Protein AF-A0A2V8Q7M3-F1 (afdb_monomer_lite)

Sequence (245 aa):
DMVSKQKSEKKVVFVSHKIEDAPFAAAIKSWLEDNLNDRFDFIDVFVSSHKDSVQLGDNWFDKLRESLKNAKICLCLVSPHSIESRWLYFESGAAFFRTGTGKKGDECPVVPICFGGVQIKDLKPPLDLSQAIELPGEEAESNLLNMVVKRTELKPVKTPEPLKLPEFRYLSTPDWQFSVESLAVYEQGFNGKEIYVISADLGLDILNGPMAPPVKSNLEKGIKYKYIVPQKNELNSIIESIRNA

Structure (mmCIF, N/CA/C/O backbone):
data_AF-A0A2V8Q7M3-F1
#
_entry.id   AF-A0A2V8Q7M3-F1
#
loop_
_atom_site.group_PDB
_atom_site.id
_atom_site.type_symbol
_atom_site.label_atom_id
_atom_site.label_alt_id
_atom_site.label_comp_id
_atom_site.label_asym_id
_atom_site.label_entity_id
_atom_site.label_seq_id
_atom_site.pdbx_PDB_ins_code
_atom_site.Cartn_x
_atom_site.Cartn_y
_atom_site.Cartn_z
_atom_site.occupancy
_atom_site.B_iso_or_equiv
_atom_site.auth_seq_id
_atom_site.auth_comp_id
_atom_site.auth_asym_id
_atom_site.auth_atom_id
_atom_site.pdbx_PDB_model_num
ATOM 1 N N . ASP A 1 1 ? -39.632 -7.388 29.701 1.00 38.88 1 ASP A N 1
ATOM 2 C CA . ASP A 1 1 ? -38.354 -6.703 29.430 1.00 38.88 1 ASP A CA 1
ATOM 3 C C . ASP A 1 1 ? -37.805 -7.067 28.063 1.00 38.88 1 ASP A C 1
ATOM 5 O O . ASP A 1 1 ? -37.175 -8.101 27.880 1.00 38.88 1 ASP A O 1
ATOM 9 N N . MET A 1 2 ? -38.119 -6.235 27.070 1.00 38.06 2 MET A N 1
ATOM 10 C CA . MET A 1 2 ? -37.514 -6.316 25.743 1.00 38.06 2 MET A CA 1
ATOM 11 C C . MET A 1 2 ? -36.166 -5.606 25.820 1.00 38.06 2 MET A C 1
ATOM 13 O O . MET A 1 2 ? -36.105 -4.380 25.782 1.00 38.06 2 MET A O 1
ATOM 17 N N . VAL A 1 3 ? -35.084 -6.370 25.966 1.00 43.28 3 VAL A N 1
ATOM 18 C CA . VAL A 1 3 ? -33.731 -5.842 25.777 1.00 43.28 3 VAL A CA 1
ATOM 19 C C . VAL A 1 3 ? -33.624 -5.418 24.314 1.00 43.28 3 VAL A C 1
ATOM 21 O O . VAL A 1 3 ? -33.532 -6.252 23.412 1.00 43.28 3 VAL A O 1
ATOM 24 N N . SER A 1 4 ? -33.692 -4.111 24.069 1.00 43.06 4 SER A N 1
ATOM 25 C CA . SER A 1 4 ? -33.340 -3.508 22.791 1.00 43.06 4 SER A CA 1
ATOM 26 C C . SER A 1 4 ? -31.913 -3.932 22.456 1.00 43.06 4 SER A C 1
ATOM 28 O O . SER A 1 4 ? -30.965 -3.503 23.112 1.00 43.06 4 SER A O 1
ATOM 30 N N . LYS A 1 5 ? -31.761 -4.809 21.463 1.00 40.81 5 LYS A N 1
ATOM 31 C CA . LYS A 1 5 ? -30.465 -5.225 20.925 1.00 40.81 5 LYS A CA 1
ATOM 32 C C . LYS A 1 5 ? -29.821 -3.981 20.306 1.00 40.81 5 LYS A C 1
ATOM 34 O O . LYS A 1 5 ? -30.143 -3.609 19.180 1.00 40.81 5 LYS A O 1
ATOM 39 N N . GLN A 1 6 ? -29.001 -3.276 21.081 1.00 40.12 6 GLN A N 1
ATOM 40 C CA . GLN A 1 6 ? -28.239 -2.125 20.612 1.00 40.12 6 GLN A CA 1
ATOM 41 C C . GLN A 1 6 ? -27.358 -2.626 19.463 1.00 40.12 6 GLN A C 1
ATOM 43 O O . GLN A 1 6 ? -26.528 -3.513 19.650 1.00 40.12 6 GLN A O 1
ATOM 48 N N . LYS A 1 7 ? -27.617 -2.144 18.244 1.00 42.91 7 LYS A N 1
ATOM 49 C CA . LYS A 1 7 ? -26.806 -2.470 17.069 1.00 42.91 7 LYS A CA 1
ATOM 50 C C . LYS A 1 7 ? -25.406 -1.920 17.347 1.00 42.91 7 LYS A C 1
ATOM 52 O O . LYS A 1 7 ? -25.278 -0.709 17.515 1.00 42.91 7 LYS A O 1
ATOM 57 N N . SER A 1 8 ? -24.403 -2.790 17.471 1.00 57.97 8 SER A N 1
ATOM 58 C CA . SER A 1 8 ? -23.028 -2.352 17.714 1.00 57.97 8 SER A CA 1
ATOM 59 C C . SER A 1 8 ? -22.582 -1.421 16.585 1.00 57.97 8 SER A C 1
ATOM 61 O O . SER A 1 8 ? -22.899 -1.639 15.411 1.00 57.97 8 SER A O 1
ATOM 63 N N . GLU A 1 9 ? -21.912 -0.328 16.947 1.00 67.38 9 GLU A N 1
ATOM 64 C CA . GLU A 1 9 ? -21.360 0.608 15.973 1.00 67.38 9 GLU A CA 1
ATOM 65 C C . GLU A 1 9 ? -20.253 -0.104 15.184 1.00 67.38 9 GLU A C 1
ATOM 67 O O . GLU A 1 9 ? -19.327 -0.669 15.767 1.00 67.38 9 GLU A O 1
ATOM 72 N N . LYS A 1 10 ? -20.364 -0.122 13.852 1.00 76.00 10 LYS A N 1
ATOM 73 C CA . LYS A 1 10 ? -19.414 -0.834 12.990 1.00 76.00 10 LYS A CA 1
ATOM 74 C C . LYS A 1 10 ? -18.064 -0.111 13.021 1.00 76.00 10 LYS A C 1
ATOM 76 O O . LYS A 1 10 ? -17.981 1.067 12.675 1.00 76.00 10 LYS A O 1
ATOM 81 N N . LYS A 1 11 ? -17.001 -0.810 13.419 1.00 84.94 11 LYS A N 1
ATOM 82 C CA . LYS A 1 11 ? -15.640 -0.263 13.514 1.00 84.94 11 LYS A CA 1
ATOM 83 C C . LYS A 1 11 ? -14.943 -0.384 12.160 1.00 84.94 11 LYS A C 1
ATOM 85 O O . LYS A 1 11 ? -14.286 -1.383 11.880 1.00 84.94 11 LYS A O 1
ATOM 90 N N . VAL A 1 12 ? -15.143 0.613 11.300 1.00 91.38 12 VAL A N 1
ATOM 91 C CA . VAL A 1 12 ? -14.652 0.569 9.915 1.00 91.38 12 VAL A CA 1
ATOM 92 C C . VAL A 1 12 ? -13.177 0.979 9.840 1.00 91.38 12 VAL A C 1
ATOM 94 O O . VAL A 1 12 ? -12.801 2.055 10.307 1.00 91.38 12 VAL A O 1
ATOM 97 N N . VAL A 1 13 ? -12.351 0.142 9.216 1.00 95.56 13 VAL A N 1
ATOM 98 C CA . VAL A 1 13 ? -10.988 0.461 8.768 1.00 95.56 13 VAL A CA 1
ATOM 99 C C . VAL A 1 13 ? -11.050 0.624 7.258 1.00 95.56 13 VAL A C 1
ATOM 101 O O . VAL A 1 13 ? -11.399 -0.316 6.549 1.00 95.56 13 VAL A O 1
ATOM 104 N N . PHE A 1 14 ? -10.745 1.815 6.755 1.00 96.00 14 PHE A N 1
ATOM 105 C CA . PHE A 1 14 ? -10.750 2.070 5.319 1.00 96.00 14 PHE A CA 1
ATOM 106 C C . PHE A 1 14 ? -9.364 1.794 4.737 1.00 96.00 14 PHE A C 1
ATOM 108 O O . PHE A 1 14 ? -8.377 2.283 5.278 1.00 96.00 14 PHE A O 1
ATOM 115 N N . VAL A 1 15 ? -9.284 1.038 3.645 1.00 97.19 15 VAL A N 1
ATOM 116 C CA . VAL A 1 15 ? -8.038 0.714 2.941 1.00 97.19 15 VAL A CA 1
ATOM 117 C C . VAL A 1 15 ? -8.123 1.245 1.514 1.00 97.19 15 VAL A C 1
ATOM 119 O O . VAL A 1 15 ? -8.748 0.628 0.649 1.00 97.19 15 VAL A O 1
ATOM 122 N N . SER A 1 16 ? -7.479 2.390 1.293 1.00 95.69 16 SER A N 1
ATOM 123 C CA . SER A 1 16 ? -7.283 3.005 -0.017 1.00 95.69 16 SER A CA 1
ATOM 124 C C . SER A 1 16 ? -6.146 2.319 -0.756 1.00 95.69 16 SER A C 1
ATOM 126 O O . SER A 1 16 ? -5.040 2.209 -0.225 1.00 95.69 16 SER A O 1
ATOM 128 N N . HIS A 1 17 ? -6.405 1.843 -1.972 1.00 94.19 17 HIS A N 1
ATOM 129 C CA . HIS A 1 17 ? -5.399 1.176 -2.795 1.00 94.19 17 HIS A CA 1
ATOM 130 C C . HIS A 1 17 ? -5.732 1.292 -4.286 1.00 94.19 17 HIS A C 1
ATOM 132 O O . HIS A 1 17 ? -6.844 1.656 -4.677 1.00 94.19 17 HIS A O 1
ATOM 138 N N . LYS A 1 18 ? -4.756 0.974 -5.137 1.00 90.88 18 LYS A N 1
ATOM 139 C CA . LYS A 1 18 ? -4.990 0.788 -6.571 1.00 90.88 18 LYS A CA 1
ATOM 140 C C . LYS A 1 18 ? -5.316 -0.677 -6.862 1.00 90.88 18 LYS A C 1
ATOM 142 O O . LYS A 1 18 ? -4.927 -1.547 -6.093 1.00 90.88 18 LYS A O 1
ATOM 147 N N . ILE A 1 19 ? -6.006 -0.970 -7.962 1.00 89.38 19 ILE A N 1
ATOM 148 C CA . ILE A 1 19 ? -6.454 -2.338 -8.273 1.00 89.38 19 ILE A CA 1
ATOM 149 C C . ILE A 1 19 ? -5.289 -3.337 -8.378 1.00 89.38 19 ILE A C 1
ATOM 151 O O . ILE A 1 19 ? -5.407 -4.473 -7.927 1.00 89.38 19 ILE A O 1
ATOM 155 N N . GLU A 1 20 ? -4.139 -2.893 -8.880 1.00 90.25 20 GLU A N 1
ATOM 156 C CA . GLU A 1 20 ? -2.903 -3.673 -8.976 1.00 90.25 20 GLU A CA 1
ATOM 157 C C . GLU A 1 20 ? -2.356 -4.090 -7.599 1.00 90.25 20 GLU A C 1
ATOM 159 O O . GLU A 1 20 ? -1.652 -5.090 -7.481 1.00 90.25 20 GLU A O 1
ATOM 164 N N . ASP A 1 21 ? -2.735 -3.365 -6.546 1.00 93.06 21 ASP A N 1
ATOM 165 C CA . ASP A 1 21 ? -2.314 -3.592 -5.166 1.00 93.06 21 ASP A CA 1
ATOM 166 C C . ASP A 1 21 ? -3.341 -4.419 -4.365 1.00 93.06 21 ASP A C 1
ATOM 168 O O . ASP A 1 21 ? -3.172 -4.638 -3.163 1.00 93.06 21 ASP A O 1
ATOM 172 N N . ALA A 1 22 ? -4.414 -4.902 -5.007 1.00 92.38 22 ALA A N 1
ATOM 173 C CA . ALA A 1 22 ? -5.492 -5.643 -4.349 1.00 92.38 22 ALA A CA 1
ATOM 174 C C . ALA A 1 22 ? -5.018 -6.881 -3.561 1.00 92.38 22 ALA A C 1
ATOM 176 O O . ALA A 1 22 ? -5.521 -7.086 -2.454 1.00 92.38 22 ALA A O 1
ATOM 177 N N . PRO A 1 23 ? -4.038 -7.683 -4.033 1.00 93.38 23 PRO A N 1
ATOM 178 C CA . PRO A 1 23 ? -3.502 -8.786 -3.234 1.00 93.38 23 PRO A CA 1
ATOM 179 C C . PRO A 1 23 ? -2.880 -8.320 -1.911 1.00 93.38 23 PRO A C 1
ATOM 181 O O . PRO A 1 23 ? -3.046 -8.973 -0.883 1.00 93.38 23 PRO A O 1
ATOM 184 N N . PHE A 1 24 ? -2.199 -7.172 -1.921 1.00 95.56 24 PHE A N 1
ATOM 185 C CA . PHE A 1 24 ? -1.583 -6.593 -0.729 1.00 95.56 24 PHE A CA 1
ATOM 186 C C . PHE A 1 24 ? -2.649 -6.056 0.238 1.00 95.56 24 PHE A C 1
ATOM 188 O O . PHE A 1 24 ? -2.600 -6.327 1.438 1.00 95.56 24 PHE A O 1
ATOM 195 N N . ALA A 1 25 ? -3.672 -5.375 -0.291 1.00 96.06 25 ALA A N 1
ATOM 196 C CA . ALA A 1 25 ? -4.819 -4.913 0.491 1.00 96.06 25 ALA A CA 1
ATOM 197 C C . ALA A 1 25 ? -5.597 -6.070 1.136 1.00 96.06 25 ALA A C 1
ATOM 199 O O . ALA A 1 25 ? -5.985 -5.983 2.301 1.00 96.06 25 ALA A O 1
ATOM 200 N N . ALA A 1 26 ? -5.790 -7.167 0.399 1.00 95.69 26 ALA A N 1
ATOM 201 C CA . ALA A 1 26 ? -6.433 -8.374 0.901 1.00 95.69 26 ALA A CA 1
ATOM 202 C C . ALA A 1 26 ? -5.625 -9.022 2.036 1.00 95.69 26 ALA A C 1
ATOM 204 O O . ALA A 1 26 ? -6.213 -9.405 3.044 1.00 95.69 26 ALA A O 1
ATOM 205 N N . ALA A 1 27 ? -4.294 -9.080 1.916 1.00 96.81 27 ALA A N 1
ATOM 206 C CA . ALA A 1 27 ? -3.427 -9.613 2.965 1.00 96.81 27 ALA A CA 1
ATOM 207 C C . ALA A 1 27 ? -3.517 -8.795 4.265 1.00 96.81 27 ALA A C 1
ATOM 209 O O . ALA A 1 27 ? -3.710 -9.370 5.335 1.00 96.81 27 ALA A O 1
ATOM 210 N N . ILE A 1 28 ? -3.459 -7.459 4.175 1.00 97.19 28 ILE A N 1
ATOM 211 C CA . ILE A 1 28 ? -3.643 -6.572 5.338 1.00 97.19 28 ILE A CA 1
ATOM 212 C C . ILE A 1 28 ? -5.030 -6.762 5.949 1.00 97.19 28 ILE A C 1
ATOM 214 O O . ILE A 1 28 ? -5.154 -6.869 7.167 1.00 97.19 28 ILE A O 1
ATOM 218 N N . LYS A 1 29 ? -6.074 -6.825 5.115 1.00 96.56 29 LYS A N 1
ATOM 219 C CA . LYS A 1 29 ? -7.444 -7.057 5.572 1.00 96.56 29 LYS A CA 1
ATOM 220 C C . LYS A 1 29 ? -7.558 -8.351 6.372 1.00 96.56 29 LYS A C 1
ATOM 222 O O . LYS A 1 29 ? -7.984 -8.296 7.522 1.00 96.56 29 LYS A O 1
ATOM 227 N N . SER A 1 30 ? -7.169 -9.479 5.781 1.00 96.06 30 SER A N 1
ATOM 228 C CA . SER A 1 30 ? -7.260 -10.784 6.438 1.00 96.06 30 SER A CA 1
ATOM 229 C C . SER A 1 30 ? -6.463 -10.801 7.733 1.00 96.06 30 SER A C 1
ATOM 231 O O . SER A 1 30 ? -6.967 -11.244 8.756 1.00 96.06 30 SER A O 1
ATOM 233 N N . TRP A 1 31 ? -5.260 -10.230 7.725 1.00 97.06 31 TRP A N 1
ATOM 234 C CA . TRP A 1 31 ? -4.432 -10.161 8.920 1.00 97.06 31 TRP A CA 1
ATOM 235 C C . TRP A 1 31 ? -5.055 -9.318 10.038 1.00 97.06 31 TRP A C 1
ATOM 237 O O . TRP A 1 31 ? -5.045 -9.738 11.192 1.00 97.06 31 TRP A O 1
ATOM 247 N N . LEU A 1 32 ? -5.630 -8.151 9.734 1.00 96.00 32 LEU A N 1
ATOM 248 C CA . LEU A 1 32 ? -6.320 -7.342 10.742 1.00 96.00 32 LEU A CA 1
ATOM 249 C C . LEU A 1 32 ? -7.564 -8.060 11.283 1.00 96.00 32 LEU A C 1
ATOM 251 O O . LEU A 1 32 ? -7.783 -8.066 12.493 1.00 96.00 32 LEU A O 1
ATOM 255 N N . GLU A 1 33 ? -8.360 -8.676 10.406 1.00 94.62 33 GLU A N 1
ATOM 256 C CA . GLU A 1 33 ? -9.570 -9.414 10.787 1.00 94.62 33 GLU A CA 1
ATOM 257 C C . GLU A 1 33 ?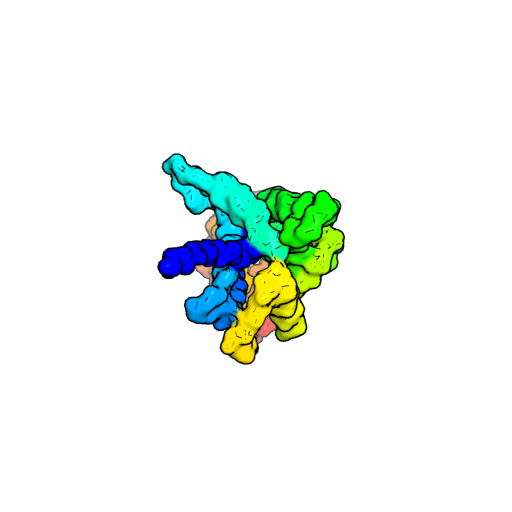 -9.228 -10.624 11.669 1.00 94.62 33 GLU A C 1
ATOM 259 O O . GLU A 1 33 ? -9.841 -10.798 12.720 1.00 94.62 33 GLU A O 1
ATOM 264 N N . ASP A 1 34 ? -8.195 -11.394 11.320 1.00 94.38 34 ASP A N 1
ATOM 265 C CA . ASP A 1 34 ? -7.731 -12.557 12.089 1.00 94.38 34 ASP A CA 1
ATOM 266 C C . ASP A 1 34 ? -7.196 -12.186 13.480 1.00 94.38 34 ASP A C 1
ATOM 268 O O . ASP A 1 34 ? -7.242 -12.998 14.408 1.00 94.38 34 ASP A O 1
ATOM 272 N N . ASN A 1 35 ? -6.646 -10.978 13.631 1.00 93.94 35 ASN A N 1
ATOM 273 C CA . ASN A 1 35 ? -6.094 -10.503 14.897 1.00 93.94 35 ASN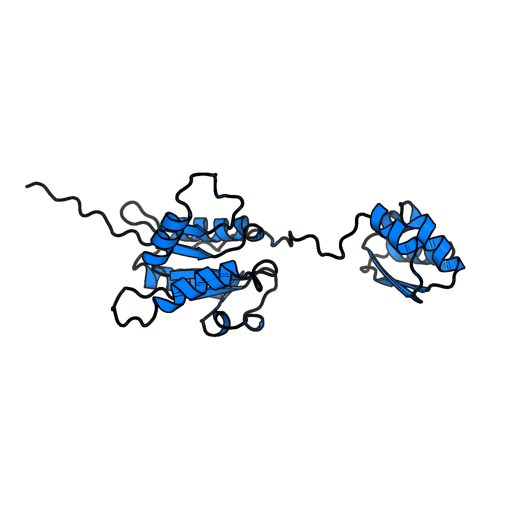 A CA 1
ATOM 274 C C . ASN A 1 35 ? -7.128 -9.818 15.797 1.00 93.94 35 ASN A C 1
ATOM 276 O O . ASN A 1 35 ? -6.915 -9.776 17.009 1.00 93.94 35 ASN A O 1
ATOM 280 N N . LEU A 1 36 ? -8.209 -9.263 15.241 1.00 92.88 36 LEU A N 1
ATOM 281 C CA . LEU A 1 36 ? -9.118 -8.370 15.974 1.00 92.88 36 LEU A CA 1
ATOM 282 C C . LEU A 1 36 ? -10.573 -8.841 16.043 1.00 92.88 36 LEU A C 1
ATOM 284 O O . LEU A 1 36 ? -11.313 -8.322 16.877 1.00 92.88 36 LEU A O 1
ATOM 288 N N . ASN A 1 37 ? -10.999 -9.790 15.207 1.00 91.56 37 ASN A N 1
ATOM 289 C CA . ASN A 1 37 ? -12.371 -10.294 15.243 1.00 91.56 37 ASN A CA 1
ATOM 290 C C . ASN A 1 37 ? -12.515 -11.437 16.250 1.00 91.56 37 ASN A C 1
ATOM 292 O O . ASN A 1 37 ? -11.799 -12.438 16.181 1.00 91.56 37 ASN A O 1
ATOM 296 N N . ASP A 1 38 ? -13.498 -11.324 17.142 1.00 86.12 38 ASP A N 1
ATOM 297 C CA . ASP A 1 38 ? -13.948 -12.416 18.001 1.00 86.12 38 ASP A CA 1
ATOM 298 C C . ASP A 1 38 ? -15.459 -12.680 17.843 1.00 86.12 38 ASP A C 1
ATOM 300 O O . ASP A 1 38 ? -16.072 -12.384 16.817 1.00 86.12 38 ASP A O 1
ATOM 304 N N . ARG A 1 39 ? -16.071 -13.334 18.837 1.00 79.94 39 ARG A N 1
ATOM 305 C CA . ARG A 1 39 ? -17.499 -13.684 18.815 1.00 79.94 39 ARG A CA 1
ATOM 306 C C . ARG A 1 39 ? -18.436 -12.508 19.107 1.00 79.94 39 ARG A C 1
ATOM 308 O O . ARG A 1 39 ? -19.627 -12.624 18.821 1.00 79.94 39 ARG A O 1
ATOM 315 N N . PHE A 1 40 ? -17.942 -11.443 19.727 1.00 80.25 40 PHE A N 1
ATOM 316 C CA . PHE A 1 40 ? -18.729 -10.323 20.246 1.00 80.25 40 PHE A CA 1
ATOM 317 C C . PHE A 1 40 ? -18.396 -9.001 19.549 1.00 80.25 40 PHE A C 1
ATOM 319 O O . PHE A 1 40 ? -19.285 -8.162 19.408 1.00 80.25 40 PHE A O 1
ATOM 326 N N . ASP A 1 41 ? -17.166 -8.854 19.065 1.00 82.88 41 ASP A N 1
ATOM 327 C CA . ASP A 1 41 ? -16.631 -7.655 18.444 1.00 82.88 41 ASP A CA 1
ATOM 328 C C . ASP A 1 41 ? -15.914 -7.975 17.124 1.00 82.88 41 ASP A C 1
ATOM 330 O O . ASP A 1 41 ? -15.240 -8.995 16.977 1.00 82.88 41 ASP A O 1
ATOM 334 N N . PHE A 1 42 ? -16.048 -7.079 16.144 1.00 86.75 42 PHE A N 1
ATOM 335 C CA . PHE A 1 42 ? -15.376 -7.211 14.854 1.00 86.75 42 PHE A CA 1
ATOM 336 C C . PHE A 1 42 ? -15.046 -5.851 14.231 1.00 86.75 42 PHE A C 1
ATOM 338 O O . PHE A 1 42 ? -15.774 -4.866 14.406 1.00 86.75 42 PHE A O 1
ATOM 345 N N . ILE A 1 43 ? -13.948 -5.809 13.478 1.00 91.94 43 ILE A N 1
ATOM 346 C CA . ILE A 1 43 ? -13.648 -4.741 12.527 1.00 91.94 43 ILE A CA 1
ATOM 347 C C . ILE A 1 43 ? -14.347 -4.996 11.196 1.00 91.94 43 ILE A C 1
ATOM 349 O O . ILE A 1 43 ? -14.613 -6.129 10.802 1.00 91.94 43 ILE A O 1
ATOM 353 N N . ASP A 1 44 ? -14.594 -3.913 10.472 1.00 91.44 44 ASP A N 1
ATOM 354 C CA . ASP A 1 44 ? -14.985 -3.947 9.070 1.00 91.44 44 ASP A CA 1
ATOM 355 C C . ASP A 1 44 ? -13.881 -3.325 8.231 1.00 91.44 44 ASP A C 1
ATOM 357 O O . ASP A 1 44 ? -13.768 -2.099 8.159 1.00 91.44 44 ASP A O 1
ATOM 361 N N . VAL A 1 45 ? -13.039 -4.156 7.618 1.00 93.44 45 VAL A N 1
ATOM 362 C CA . VAL A 1 45 ? -11.989 -3.650 6.734 1.00 93.44 45 VAL A CA 1
ATOM 363 C C . VAL A 1 45 ? -12.571 -3.449 5.339 1.00 93.44 45 VAL A C 1
ATOM 365 O O . VAL A 1 45 ? -12.744 -4.392 4.558 1.00 93.44 45 VAL A O 1
ATOM 368 N N . PHE A 1 46 ? -12.882 -2.196 5.024 1.00 93.56 46 PHE A N 1
ATOM 369 C CA . PHE A 1 46 ? -13.383 -1.794 3.721 1.00 93.56 46 PHE A CA 1
ATOM 370 C C . PHE A 1 46 ? -12.215 -1.503 2.777 1.00 93.56 46 PHE A C 1
ATOM 372 O O . PHE A 1 46 ? -11.468 -0.552 2.982 1.00 93.56 46 PHE A O 1
ATOM 379 N N . VAL A 1 47 ? -12.081 -2.302 1.721 1.00 91.56 47 VAL A N 1
ATOM 380 C CA . VAL A 1 47 ? -11.006 -2.196 0.726 1.00 91.56 47 VAL A CA 1
ATOM 381 C C . VAL A 1 47 ? -11.548 -1.500 -0.527 1.00 91.56 47 VAL A C 1
ATOM 383 O O . VAL A 1 47 ? -12.385 -2.066 -1.234 1.00 91.56 47 VAL A O 1
ATOM 386 N N . SER A 1 48 ? -11.111 -0.265 -0.803 1.00 82.06 48 SER A N 1
ATOM 387 C CA . SER A 1 48 ? -11.619 0.532 -1.930 1.00 82.06 48 SER A CA 1
ATOM 388 C C . SER A 1 48 ? -10.870 0.218 -3.223 1.00 82.06 48 SER A C 1
ATOM 390 O O . SER A 1 48 ? -9.744 0.647 -3.434 1.00 82.06 48 SER A O 1
ATOM 392 N N . SER A 1 49 ? -11.481 -0.563 -4.113 1.00 70.88 49 SER A N 1
ATOM 393 C CA . SER A 1 49 ? -10.926 -0.844 -5.446 1.00 70.88 49 SER A CA 1
ATOM 394 C C . SER A 1 49 ? -11.515 0.113 -6.489 1.00 70.88 49 SER A C 1
ATOM 396 O O . SER A 1 49 ? -12.724 0.349 -6.520 1.00 70.88 49 SER A O 1
ATOM 398 N N . HIS A 1 50 ? -10.663 0.694 -7.342 1.00 59.75 50 HIS A N 1
ATOM 399 C CA . HIS A 1 50 ? -11.082 1.656 -8.366 1.00 59.75 50 HIS A CA 1
ATOM 400 C C . HIS A 1 50 ? -11.636 0.973 -9.641 1.00 59.75 50 HIS A C 1
ATOM 402 O O . HIS A 1 50 ? -10.997 0.099 -10.214 1.00 59.75 50 HIS A O 1
ATOM 408 N N . LYS A 1 51 ? -12.817 1.443 -10.072 1.00 50.31 51 LYS A N 1
ATOM 409 C CA . LYS A 1 51 ? -13.508 1.405 -11.387 1.00 50.31 51 LYS A CA 1
ATOM 410 C C . LYS A 1 51 ? -13.752 0.115 -12.183 1.00 50.31 51 LYS A C 1
ATOM 412 O O . LYS A 1 51 ? -14.815 0.079 -12.795 1.00 50.31 51 LYS A O 1
ATOM 417 N N . ASP A 1 52 ? -12.943 -0.936 -12.132 1.00 46.97 52 ASP A N 1
ATOM 418 C CA . ASP A 1 52 ? -13.317 -2.182 -12.847 1.00 46.97 52 ASP A CA 1
ATOM 419 C C . ASP A 1 52 ? -14.321 -3.045 -12.056 1.00 46.97 52 ASP A C 1
ATOM 421 O O . ASP A 1 52 ? -14.873 -4.020 -12.560 1.00 46.97 52 ASP A O 1
ATOM 425 N N . SER A 1 53 ? -14.625 -2.632 -10.822 1.00 45.12 53 SER A N 1
ATOM 426 C CA . SER A 1 53 ? -15.548 -3.309 -9.903 1.00 45.12 53 SER A CA 1
ATOM 427 C C . SER A 1 53 ? -16.942 -2.666 -9.823 1.00 45.12 53 SER A C 1
ATOM 429 O O . SER A 1 53 ? -17.781 -3.143 -9.062 1.00 45.12 53 SER A O 1
ATOM 431 N N . VAL A 1 54 ? -17.206 -1.565 -10.541 1.00 50.50 54 VAL A N 1
ATOM 432 C CA . VAL A 1 54 ? -18.496 -0.853 -10.473 1.00 50.50 54 VAL A CA 1
ATOM 433 C C . VAL A 1 54 ? -19.406 -1.362 -11.584 1.00 50.50 54 VAL A C 1
ATOM 435 O O . VAL A 1 54 ? -19.299 -0.937 -12.733 1.00 50.50 54 VAL A O 1
ATOM 438 N N . GLN A 1 55 ? -20.314 -2.280 -11.251 1.00 54.72 55 GLN A N 1
ATOM 439 C CA . GLN A 1 55 ? -21.364 -2.681 -12.186 1.00 54.72 55 GLN A CA 1
ATOM 440 C C . GLN A 1 55 ? -22.254 -1.476 -12.529 1.00 54.72 55 GLN A C 1
ATOM 442 O O . GLN A 1 55 ? -22.526 -0.613 -11.689 1.00 54.72 55 GLN A O 1
ATOM 447 N N . LEU A 1 56 ? -22.730 -1.408 -13.774 1.00 49.84 56 LEU A N 1
ATOM 448 C CA . LEU A 1 56 ? -23.714 -0.405 -14.179 1.00 49.84 56 LEU A CA 1
ATOM 449 C C . LEU A 1 56 ? -24.970 -0.546 -13.300 1.00 49.84 56 LEU A C 1
ATOM 451 O O . LEU A 1 56 ? -25.598 -1.600 -13.282 1.00 49.84 56 LEU A O 1
ATOM 455 N N . GLY A 1 57 ? -25.322 0.517 -12.571 1.00 63.38 57 GLY A N 1
ATOM 456 C CA . GLY A 1 57 ? -26.462 0.550 -11.644 1.00 63.38 57 GLY A CA 1
ATOM 457 C C . GLY A 1 57 ? -26.107 0.370 -10.163 1.00 63.38 57 GLY A C 1
ATOM 458 O O . GLY A 1 57 ? -26.992 0.480 -9.317 1.00 63.38 57 GLY A O 1
ATOM 459 N N . ASP A 1 58 ? -24.838 0.132 -9.830 1.00 64.00 58 ASP A N 1
ATOM 460 C CA . ASP A 1 58 ? -24.419 -0.104 -8.450 1.00 64.00 58 ASP A CA 1
ATOM 461 C C . ASP A 1 58 ? -24.246 1.212 -7.669 1.00 64.00 58 ASP A C 1
ATOM 463 O O . ASP A 1 58 ? -23.624 2.165 -8.147 1.00 64.00 58 ASP A O 1
ATOM 467 N N . ASN A 1 59 ? -24.740 1.266 -6.426 1.00 72.88 59 ASN A N 1
ATOM 468 C CA . ASN A 1 59 ? -24.604 2.446 -5.560 1.00 72.88 59 ASN A CA 1
ATOM 469 C C . ASN A 1 59 ? -23.218 2.528 -4.882 1.00 72.88 59 ASN A C 1
ATOM 471 O O . ASN A 1 59 ? -23.074 2.791 -3.685 1.00 72.88 59 ASN A O 1
ATOM 475 N N . TRP A 1 60 ? -22.175 2.213 -5.647 1.00 77.31 60 TRP A N 1
ATOM 476 C CA . TRP A 1 60 ? -20.809 2.070 -5.153 1.00 77.31 60 TRP A CA 1
ATOM 477 C C . TRP A 1 60 ? -20.274 3.369 -4.547 1.00 77.31 60 TRP A C 1
ATOM 479 O O . TRP A 1 60 ? -19.638 3.345 -3.496 1.00 77.31 60 TRP A O 1
ATOM 489 N N . PHE A 1 61 ? -20.582 4.510 -5.166 1.00 80.75 61 PHE A N 1
ATOM 490 C CA . PHE A 1 61 ? -20.151 5.810 -4.658 1.00 80.75 61 PHE A CA 1
ATOM 491 C C . PHE A 1 61 ? -20.767 6.146 -3.297 1.00 80.75 61 PHE A C 1
ATOM 493 O O . PHE A 1 61 ? -20.071 6.724 -2.462 1.00 80.75 61 PHE A O 1
ATOM 500 N N . ASP A 1 62 ? -22.024 5.779 -3.032 1.00 83.75 62 ASP A N 1
ATOM 501 C CA . ASP A 1 62 ? -22.597 6.009 -1.703 1.00 83.75 62 ASP A CA 1
ATOM 502 C C . ASP A 1 62 ? -22.010 5.050 -0.672 1.00 83.75 62 ASP A C 1
ATOM 504 O O . ASP A 1 62 ? -21.687 5.496 0.424 1.00 83.75 62 ASP A O 1
ATOM 508 N N . LYS A 1 63 ? -21.766 3.780 -1.032 1.00 83.38 63 LYS A N 1
ATOM 509 C CA . LYS A 1 63 ? -21.050 2.833 -0.156 1.00 83.38 63 LYS A CA 1
ATOM 510 C C . LYS A 1 63 ? -19.657 3.352 0.199 1.00 83.38 63 LYS A C 1
ATOM 512 O O . LYS A 1 63 ? -19.274 3.329 1.361 1.00 83.38 63 LYS A O 1
ATOM 517 N N . LEU A 1 64 ? -18.916 3.863 -0.783 1.00 87.50 64 LEU A N 1
ATOM 518 C CA . LEU A 1 64 ? -17.603 4.473 -0.580 1.00 87.50 64 LEU A CA 1
ATOM 519 C C . LEU A 1 64 ? -17.680 5.650 0.401 1.00 87.50 64 LEU A C 1
ATOM 521 O O . LEU A 1 64 ? -16.914 5.705 1.362 1.00 87.50 64 LEU A O 1
ATOM 525 N N . ARG A 1 65 ? -18.611 6.586 0.169 1.00 87.19 65 ARG A N 1
ATOM 526 C CA . ARG A 1 65 ? -18.821 7.748 1.047 1.00 87.19 65 ARG A CA 1
ATOM 527 C C . ARG A 1 65 ? -19.221 7.321 2.453 1.00 87.19 65 ARG A C 1
ATOM 529 O O . ARG A 1 65 ? -18.723 7.898 3.412 1.00 87.19 65 ARG A O 1
ATOM 536 N N . GLU A 1 66 ? -20.108 6.339 2.585 1.00 88.19 66 GLU A N 1
ATOM 537 C CA . GLU A 1 66 ? -20.551 5.808 3.874 1.00 88.19 66 GLU A CA 1
ATOM 538 C C . GLU A 1 66 ? -19.390 5.148 4.626 1.00 88.19 66 GLU A C 1
ATOM 540 O O . GLU A 1 66 ? -19.175 5.448 5.800 1.00 88.19 66 GLU A O 1
ATOM 545 N N . SER A 1 67 ? -18.585 4.329 3.946 1.00 89.19 67 SER A N 1
ATOM 546 C CA . SER A 1 67 ? -17.384 3.723 4.525 1.00 89.19 67 SER A CA 1
ATOM 547 C C . SER A 1 67 ? -16.378 4.779 4.976 1.00 89.19 67 SER A C 1
ATOM 549 O O . SER A 1 67 ? -15.934 4.735 6.119 1.00 89.19 67 SER A O 1
ATOM 551 N N . LEU A 1 68 ? -16.068 5.776 4.138 1.00 89.88 68 LEU A N 1
ATOM 552 C CA . LEU A 1 68 ? -15.183 6.888 4.510 1.00 89.88 68 LEU A CA 1
ATOM 553 C C . LEU A 1 68 ? -15.740 7.726 5.660 1.00 89.88 68 LEU A C 1
ATOM 555 O O . LEU A 1 68 ? -14.969 8.181 6.498 1.00 89.8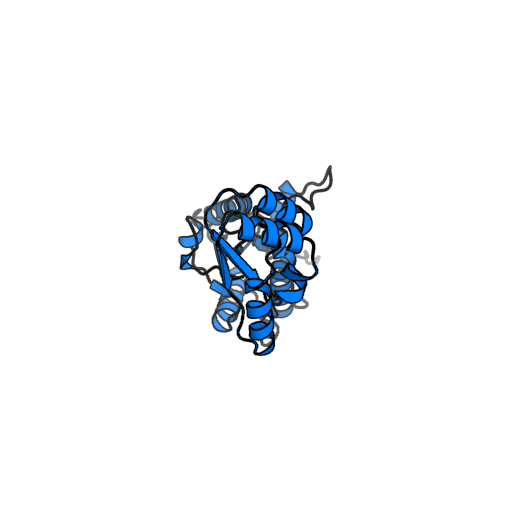8 68 LEU A O 1
ATOM 559 N N . LYS A 1 69 ? -17.059 7.933 5.720 1.00 89.06 69 LYS A N 1
ATOM 560 C CA . LYS A 1 69 ? -17.730 8.663 6.804 1.00 89.06 69 LYS A CA 1
ATOM 561 C C . LYS A 1 69 ? -17.654 7.913 8.132 1.00 89.06 69 LYS A C 1
ATOM 563 O O . LYS A 1 69 ? -17.507 8.547 9.168 1.00 89.06 69 LYS A O 1
ATOM 568 N N . ASN A 1 70 ? -17.748 6.587 8.107 1.00 89.12 70 ASN A N 1
ATOM 569 C CA . ASN A 1 70 ? -17.763 5.758 9.313 1.00 89.12 70 ASN A CA 1
ATOM 570 C C . ASN A 1 70 ? -16.367 5.239 9.710 1.00 89.12 70 ASN A C 1
ATOM 572 O O . ASN A 1 70 ? -16.201 4.694 10.802 1.00 89.12 70 ASN A O 1
ATOM 576 N N . ALA A 1 71 ? -15.360 5.410 8.849 1.00 92.75 71 ALA A N 1
ATOM 577 C CA . ALA A 1 71 ? -13.998 4.942 9.079 1.00 92.75 71 ALA A CA 1
ATOM 578 C C . ALA A 1 71 ? -13.377 5.552 10.343 1.00 92.75 71 ALA A C 1
ATOM 580 O O . ALA A 1 71 ? -13.386 6.768 10.531 1.00 92.75 71 ALA A O 1
ATOM 581 N N . LYS A 1 72 ? -12.776 4.715 11.188 1.00 93.38 72 LYS A N 1
ATOM 582 C CA . LYS A 1 72 ? -11.996 5.141 12.363 1.00 93.38 72 LYS A CA 1
ATOM 583 C C . LYS A 1 72 ? -10.535 5.440 12.016 1.00 93.38 72 LYS A C 1
ATOM 585 O O . LYS A 1 72 ? -9.825 6.063 12.799 1.00 93.38 72 LYS A O 1
ATOM 590 N N . ILE A 1 73 ? -10.087 4.976 10.852 1.00 93.75 73 ILE A N 1
ATOM 591 C CA . ILE A 1 73 ? -8.737 5.134 10.310 1.00 93.75 73 ILE A CA 1
ATOM 592 C C . ILE A 1 73 ? -8.766 4.866 8.800 1.00 93.75 73 ILE A C 1
ATOM 594 O O . ILE A 1 73 ? -9.532 4.013 8.341 1.00 93.75 73 ILE A O 1
ATOM 598 N N . CYS A 1 74 ? -7.940 5.591 8.046 1.00 95.88 74 CYS A N 1
ATOM 599 C CA . CYS A 1 74 ? -7.745 5.414 6.611 1.00 95.88 74 CYS A CA 1
ATOM 600 C C . CYS A 1 74 ? -6.298 4.991 6.332 1.00 95.88 74 CYS A C 1
ATOM 602 O O . CYS A 1 74 ? -5.366 5.775 6.501 1.00 95.88 74 CYS A O 1
ATOM 604 N N . LEU A 1 75 ? -6.115 3.744 5.913 1.00 97.69 75 LEU A N 1
ATOM 605 C CA . LEU A 1 75 ? -4.842 3.182 5.480 1.00 97.69 75 LEU A CA 1
ATOM 606 C C . LEU A 1 75 ? -4.695 3.422 3.976 1.00 97.69 75 LEU A C 1
ATOM 608 O O . LEU A 1 75 ? -5.536 2.977 3.200 1.00 97.69 75 LEU A O 1
ATOM 612 N N . CYS A 1 76 ? -3.651 4.127 3.556 1.00 97.50 76 CYS A N 1
ATOM 613 C CA . CYS A 1 76 ? -3.378 4.418 2.150 1.00 97.50 76 CYS A CA 1
ATOM 614 C C . CYS A 1 76 ? -2.195 3.581 1.681 1.00 97.50 76 CYS A C 1
ATOM 616 O O . CYS A 1 76 ? -1.066 3.838 2.085 1.00 97.50 76 CYS A O 1
ATOM 618 N N . LEU A 1 77 ? -2.446 2.583 0.840 1.00 97.50 77 LEU A N 1
ATOM 619 C CA . LEU A 1 77 ? -1.406 1.710 0.311 1.00 97.50 77 LEU A CA 1
ATOM 620 C C . LEU A 1 77 ? -0.661 2.427 -0.816 1.00 97.50 77 LEU A C 1
ATOM 622 O O . LEU A 1 77 ? -1.217 2.666 -1.892 1.00 97.50 77 LEU A O 1
ATOM 626 N N . VAL A 1 78 ? 0.598 2.777 -0.554 1.00 97.44 78 VAL A N 1
ATOM 627 C CA . VAL A 1 78 ? 1.463 3.516 -1.472 1.00 97.44 78 VAL A CA 1
ATOM 628 C C . VAL A 1 78 ? 2.502 2.580 -2.076 1.00 97.44 78 VAL A C 1
ATOM 630 O O . VAL A 1 78 ? 3.422 2.117 -1.406 1.00 97.44 78 VAL A O 1
ATOM 633 N N . SER A 1 79 ? 2.341 2.322 -3.365 1.00 95.62 79 SER A N 1
ATOM 634 C CA . SER A 1 79 ? 3.212 1.496 -4.190 1.00 95.62 79 SER A CA 1
ATOM 635 C C . SER A 1 79 ? 3.695 2.305 -5.392 1.00 95.62 79 SER A C 1
ATOM 637 O O . SER A 1 79 ? 3.160 3.386 -5.672 1.00 95.62 79 SER A O 1
ATOM 639 N N . PRO A 1 80 ? 4.633 1.771 -6.188 1.00 93.56 80 PRO A N 1
ATOM 640 C CA . PRO A 1 80 ? 4.948 2.343 -7.491 1.00 93.56 80 PRO A CA 1
ATOM 641 C C . PRO A 1 80 ? 3.720 2.529 -8.404 1.00 93.56 80 PRO A C 1
ATOM 643 O O . PRO A 1 80 ? 3.735 3.399 -9.272 1.00 93.56 80 PRO A O 1
ATOM 646 N N . HIS A 1 81 ? 2.642 1.753 -8.219 1.00 90.50 81 HIS A N 1
ATOM 647 C CA . HIS A 1 81 ? 1.410 1.918 -8.989 1.00 90.50 81 HIS A CA 1
ATOM 648 C C . HIS A 1 81 ? 0.556 3.094 -8.511 1.00 90.50 81 HIS A C 1
ATOM 650 O O . HIS A 1 81 ? -0.145 3.702 -9.326 1.00 90.50 81 HIS A O 1
ATOM 656 N N . SER A 1 82 ? 0.554 3.366 -7.202 1.00 92.75 82 SER A N 1
ATOM 657 C CA . SER A 1 82 ? -0.415 4.248 -6.547 1.00 92.75 82 SER A CA 1
ATOM 658 C C . SER A 1 82 ? 0.156 5.591 -6.087 1.00 92.75 82 SER A C 1
ATOM 660 O O . SER A 1 82 ? -0.630 6.497 -5.817 1.00 92.75 82 SER A O 1
ATOM 662 N N . ILE A 1 83 ? 1.482 5.767 -6.066 1.00 94.44 83 ILE A N 1
ATOM 663 C CA . ILE A 1 83 ? 2.145 6.992 -5.583 1.00 94.44 83 ILE A CA 1
ATOM 664 C C . ILE A 1 83 ? 1.749 8.268 -6.345 1.00 94.44 83 ILE A C 1
ATOM 666 O O . ILE A 1 83 ? 1.766 9.352 -5.776 1.00 94.44 83 ILE A O 1
ATOM 670 N N . GLU A 1 84 ? 1.310 8.151 -7.602 1.00 90.75 84 GLU A N 1
ATOM 671 C CA . GLU A 1 84 ? 0.759 9.263 -8.401 1.00 90.75 84 GLU A CA 1
ATOM 672 C C . GLU A 1 84 ? -0.770 9.160 -8.600 1.00 90.75 84 GLU A C 1
ATOM 674 O O . GLU A 1 84 ? -1.365 9.858 -9.429 1.00 90.75 84 GLU A O 1
ATOM 679 N N . SER A 1 85 ? -1.443 8.246 -7.895 1.00 90.81 85 SER A N 1
ATOM 680 C CA . SER A 1 85 ? -2.862 7.957 -8.110 1.00 90.81 85 SER A CA 1
ATOM 681 C C . SER A 1 85 ? -3.745 9.076 -7.572 1.00 90.81 85 SER A C 1
ATOM 683 O O . SER A 1 85 ? -3.997 9.176 -6.372 1.00 90.81 85 SER A O 1
ATOM 685 N N . ARG A 1 86 ? -4.330 9.869 -8.479 1.00 91.56 86 ARG A N 1
ATOM 686 C CA . ARG A 1 86 ? -5.329 10.903 -8.138 1.00 91.56 86 ARG A CA 1
ATOM 687 C C . ARG A 1 86 ? -6.455 10.371 -7.248 1.00 91.56 86 ARG A C 1
ATOM 689 O O . ARG A 1 86 ? -6.967 11.107 -6.413 1.00 91.56 86 ARG A O 1
ATOM 696 N N . TRP A 1 87 ? -6.849 9.112 -7.440 1.00 89.94 87 TRP A N 1
ATOM 697 C CA . TRP A 1 87 ? -7.924 8.497 -6.668 1.00 89.94 87 TRP A CA 1
ATOM 698 C C . TRP A 1 87 ? -7.517 8.217 -5.216 1.00 89.94 87 TRP A C 1
ATOM 700 O O . TRP A 1 87 ? -8.271 8.535 -4.301 1.00 89.94 87 TRP A O 1
ATOM 710 N N . LEU A 1 88 ? -6.294 7.724 -4.997 1.00 92.81 88 LEU A N 1
ATOM 711 C CA . LEU A 1 88 ? -5.726 7.544 -3.657 1.00 92.81 88 LEU A CA 1
ATOM 712 C C . LEU A 1 88 ? -5.650 8.892 -2.910 1.00 92.81 88 LEU A C 1
ATOM 714 O O . LEU A 1 88 ? -6.030 9.006 -1.744 1.00 92.81 88 LEU A O 1
ATOM 718 N N . TYR A 1 89 ? -5.234 9.952 -3.608 1.00 94.19 89 TYR A N 1
ATOM 719 C CA . TYR A 1 89 ? -5.223 11.314 -3.063 1.00 94.19 89 TYR A CA 1
ATOM 720 C C . TYR A 1 89 ? -6.626 11.859 -2.759 1.00 94.19 89 TYR A C 1
ATOM 722 O O . TYR A 1 89 ? -6.818 12.559 -1.767 1.00 94.19 89 TYR A O 1
ATOM 730 N N . PHE A 1 90 ? -7.622 11.521 -3.578 1.00 92.31 90 PHE A N 1
ATOM 731 C CA . PHE A 1 90 ? -9.013 11.897 -3.333 1.00 92.31 90 PHE A CA 1
ATOM 732 C C . PHE A 1 90 ? -9.566 11.244 -2.055 1.00 92.31 90 PHE A C 1
ATOM 734 O O . PHE A 1 90 ? -10.141 11.932 -1.211 1.00 92.31 90 PHE A O 1
ATOM 741 N N . GLU A 1 91 ? -9.359 9.935 -1.882 1.00 93.19 91 GLU A N 1
ATOM 742 C CA . GLU A 1 91 ? -9.828 9.193 -0.703 1.00 93.19 91 GLU A CA 1
ATOM 743 C C . GLU A 1 91 ? -9.094 9.618 0.575 1.00 93.19 91 GLU A C 1
ATOM 745 O O . GLU A 1 91 ? -9.727 9.864 1.606 1.00 93.19 91 GLU A O 1
ATOM 750 N N . SER A 1 92 ? -7.769 9.772 0.503 1.00 93.56 92 SER A N 1
ATOM 751 C CA . SER A 1 92 ? -6.967 10.243 1.636 1.00 93.56 92 SER A CA 1
ATOM 752 C C . SER A 1 92 ? -7.322 11.676 2.031 1.00 93.56 92 SER A C 1
ATOM 754 O O . SER A 1 92 ? -7.486 11.950 3.216 1.00 93.56 92 SER A O 1
ATOM 756 N N . GLY A 1 93 ? -7.550 12.576 1.070 1.00 92.25 93 GLY A N 1
ATOM 757 C CA . GLY A 1 93 ? -8.028 13.931 1.345 1.00 92.25 93 GLY A CA 1
ATOM 758 C C . GLY A 1 93 ? -9.387 13.942 2.050 1.00 92.25 93 GLY A C 1
ATOM 759 O O . GLY A 1 93 ? -9.565 14.654 3.040 1.00 92.25 93 GLY A O 1
ATOM 760 N N . ALA A 1 94 ? -10.334 13.114 1.598 1.00 91.12 94 ALA A N 1
ATOM 761 C CA . ALA A 1 94 ? -11.647 12.990 2.233 1.00 91.12 94 ALA A CA 1
ATOM 762 C C . ALA A 1 94 ? -11.553 12.504 3.692 1.00 91.12 94 ALA A C 1
ATOM 764 O O . ALA A 1 94 ? -12.265 13.018 4.556 1.00 91.12 94 ALA A O 1
ATOM 765 N N . ALA A 1 95 ? -10.658 11.555 3.981 1.00 91.81 95 ALA A N 1
ATOM 766 C CA . ALA A 1 95 ? -10.382 11.108 5.345 1.00 91.81 95 ALA A CA 1
ATOM 767 C C . ALA A 1 95 ? -9.670 12.190 6.178 1.00 91.81 95 ALA A C 1
ATOM 769 O O . ALA A 1 95 ? -10.095 12.484 7.297 1.00 91.81 95 ALA A O 1
ATOM 770 N N . PHE A 1 96 ? -8.645 12.841 5.617 1.00 89.56 96 PHE A N 1
ATOM 771 C CA . PHE A 1 96 ? -7.855 13.878 6.285 1.00 89.56 96 PHE A CA 1
ATOM 772 C C . PHE A 1 96 ? -8.736 15.001 6.834 1.00 89.56 96 PHE A C 1
ATOM 774 O O . PHE A 1 96 ? -8.619 15.349 8.005 1.00 89.56 96 PHE A O 1
ATOM 781 N N . PHE A 1 97 ? -9.686 15.505 6.041 1.00 85.69 97 PHE A N 1
ATOM 782 C CA . PHE A 1 97 ? -10.580 16.588 6.467 1.00 85.69 97 PHE A CA 1
ATOM 783 C C . PHE A 1 97 ? -11.603 16.198 7.543 1.00 85.69 97 PHE A C 1
ATOM 785 O O . PHE A 1 97 ? -12.267 17.082 8.082 1.00 85.69 97 PHE A O 1
ATOM 792 N N . ARG A 1 98 ? -11.737 14.913 7.900 1.00 86.19 98 ARG A N 1
ATOM 793 C CA . ARG A 1 98 ? -12.486 14.505 9.103 1.00 86.19 98 ARG A CA 1
ATOM 794 C C . ARG A 1 98 ? -11.662 14.694 10.376 1.00 86.19 98 ARG A C 1
ATOM 796 O O . ARG A 1 98 ? -12.216 14.952 11.446 1.00 86.19 98 ARG A O 1
ATOM 803 N N . THR A 1 99 ? -10.339 14.631 10.259 1.00 68.44 99 THR A N 1
ATOM 804 C CA . THR A 1 99 ? -9.412 14.915 11.355 1.00 68.44 99 THR A CA 1
ATOM 805 C C . THR A 1 99 ? -9.362 16.427 11.599 1.00 68.44 99 THR A C 1
ATOM 807 O O . THR A 1 99 ? -9.128 17.206 10.683 1.00 68.44 99 THR A O 1
ATOM 810 N N . GLY A 1 100 ? -9.618 16.869 12.835 1.00 63.28 100 GLY A N 1
ATOM 811 C CA . GLY A 1 100 ? -9.567 18.295 13.199 1.00 63.28 100 GLY A CA 1
ATOM 812 C C . GLY A 1 100 ? -10.880 19.083 13.067 1.00 63.28 100 GLY A C 1
ATOM 813 O O . GLY A 1 100 ? -10.888 20.282 13.324 1.00 63.28 100 GLY A O 1
ATOM 814 N N . THR A 1 101 ? -12.015 18.438 12.767 1.00 59.50 101 THR A N 1
ATOM 815 C CA . THR A 1 101 ? -13.348 19.089 12.687 1.00 59.50 101 THR A CA 1
ATOM 816 C C . THR A 1 101 ? -13.928 19.544 14.039 1.00 59.50 101 THR A C 1
ATOM 818 O O . THR A 1 101 ? -15.067 20.005 14.111 1.00 59.50 101 THR A O 1
ATOM 821 N N . GLY A 1 102 ? -13.182 19.398 15.140 1.00 55.84 102 GLY A N 1
ATOM 822 C CA . GLY A 1 102 ? -13.607 19.773 16.496 1.00 55.84 102 GLY A CA 1
ATOM 823 C C . GLY A 1 102 ? -14.638 18.832 17.133 1.00 55.84 102 GLY A C 1
ATOM 824 O O . GLY A 1 102 ? -14.909 18.940 18.330 1.00 55.84 102 GLY A O 1
ATOM 825 N N . LYS A 1 103 ? -15.186 17.866 16.382 1.00 66.50 103 LYS A N 1
ATOM 826 C CA . LYS A 1 103 ? -16.034 16.799 16.924 1.00 66.50 103 LYS A CA 1
ATOM 827 C C . LYS A 1 103 ? -15.170 15.680 17.490 1.00 66.50 103 LYS A C 1
ATOM 829 O O . LYS A 1 103 ? -14.640 14.839 16.767 1.00 66.50 103 LYS A O 1
ATOM 834 N N . LYS A 1 104 ? -15.041 15.674 18.815 1.00 64.56 104 LYS A N 1
ATOM 835 C CA . LYS A 1 104 ? -14.349 14.621 19.563 1.00 64.56 104 LYS A CA 1
ATOM 836 C C . LYS A 1 104 ? -14.943 13.251 19.197 1.00 64.56 104 LYS A C 1
ATOM 838 O O . LYS A 1 104 ? -16.131 13.031 19.410 1.00 64.56 104 LYS A O 1
ATOM 843 N N . GLY A 1 105 ? -14.117 12.357 18.652 1.00 67.62 105 GLY A N 1
ATOM 844 C CA . GLY A 1 105 ? -14.513 10.994 18.266 1.00 67.62 105 GLY A CA 1
ATOM 845 C C . GLY A 1 105 ? -14.867 10.779 16.786 1.00 67.62 105 GLY A C 1
ATOM 846 O O . GLY A 1 105 ? -15.143 9.643 16.414 1.00 67.62 105 GLY A O 1
ATOM 847 N N . ASP A 1 106 ? -14.822 11.817 15.940 1.00 75.81 106 ASP A N 1
ATOM 848 C CA . ASP A 1 106 ? -15.102 11.721 14.489 1.00 75.81 106 ASP A CA 1
ATOM 849 C C . ASP A 1 106 ? -13.835 11.838 13.611 1.00 75.81 106 ASP A C 1
ATOM 851 O O . ASP A 1 106 ? -13.895 12.100 12.412 1.00 75.81 106 ASP A O 1
ATOM 855 N N . GLU A 1 107 ? -12.654 11.665 14.205 1.00 85.31 107 GLU A N 1
ATOM 856 C CA . GLU A 1 107 ? -11.388 11.735 13.475 1.00 85.31 107 GLU A CA 1
ATOM 857 C C . GLU A 1 107 ? -11.156 10.492 12.613 1.00 85.31 107 GLU A C 1
ATOM 859 O O . GLU A 1 107 ? -11.416 9.364 13.035 1.00 85.31 107 GLU A O 1
ATOM 864 N N . CYS A 1 108 ? -10.567 10.703 11.437 1.00 91.38 108 CYS A N 1
ATOM 865 C CA . CYS A 1 108 ? -10.118 9.641 10.548 1.00 91.38 108 CYS A CA 1
ATOM 866 C C . CYS A 1 108 ? -8.671 9.923 10.139 1.00 91.38 108 CYS A C 1
ATOM 868 O O . CYS A 1 108 ? -8.436 10.557 9.107 1.00 91.38 108 CYS A O 1
ATOM 870 N N . PRO A 1 109 ? -7.684 9.535 10.966 1.00 91.88 109 PRO A N 1
ATOM 871 C CA . PRO A 1 109 ? -6.291 9.725 10.603 1.00 91.88 109 PRO A CA 1
ATOM 872 C C . PRO A 1 109 ? -5.984 8.980 9.305 1.00 91.88 109 PRO A C 1
ATOM 874 O O . PRO A 1 109 ? -6.445 7.855 9.089 1.00 91.88 109 PRO A O 1
ATOM 877 N N . VAL A 1 110 ? -5.172 9.620 8.476 1.00 94.62 110 VAL A N 1
ATOM 878 C CA . VAL A 1 110 ? -4.602 9.029 7.271 1.00 94.62 110 VAL A CA 1
ATOM 879 C C . VAL A 1 110 ? -3.250 8.431 7.628 1.00 94.62 110 VAL A C 1
ATOM 881 O O . VAL A 1 110 ? -2.446 9.073 8.299 1.00 94.62 110 VAL A O 1
ATOM 884 N N . VAL A 1 111 ? -3.014 7.203 7.184 1.00 97.06 111 VAL A N 1
ATOM 885 C CA . VAL A 1 111 ? -1.769 6.468 7.408 1.00 97.06 111 VAL A CA 1
ATOM 886 C C . VAL A 1 111 ? -1.280 5.942 6.069 1.00 97.06 111 VAL A C 1
ATOM 888 O O . VAL A 1 111 ? -1.834 4.961 5.563 1.00 97.06 111 VAL A O 1
ATOM 891 N N . PRO A 1 112 ? -0.260 6.570 5.474 1.00 98.06 112 PRO A N 1
ATOM 892 C CA . PRO A 1 112 ? 0.419 6.005 4.323 1.00 98.06 112 PRO A CA 1
ATOM 893 C C . PRO A 1 112 ? 1.179 4.733 4.725 1.00 98.06 112 PRO A C 1
ATOM 895 O O . PRO A 1 112 ? 1.899 4.705 5.723 1.00 98.06 112 PRO A O 1
ATOM 898 N N . ILE A 1 113 ? 1.012 3.677 3.939 1.00 98.38 113 ILE A N 1
ATOM 899 C CA . ILE A 1 113 ? 1.721 2.406 4.068 1.00 98.38 113 ILE A CA 1
ATOM 900 C C . ILE A 1 113 ? 2.516 2.221 2.781 1.00 98.38 113 ILE A C 1
ATOM 902 O O . ILE A 1 113 ? 1.946 1.878 1.745 1.00 98.38 113 ILE A O 1
ATOM 906 N N . CYS A 1 114 ? 3.815 2.487 2.842 1.00 98.19 114 CYS A N 1
ATOM 907 C CA . CYS A 1 114 ? 4.722 2.356 1.712 1.00 98.19 114 CYS A CA 1
ATOM 908 C C . CYS A 1 114 ? 5.158 0.898 1.541 1.00 98.19 114 CYS A C 1
ATOM 910 O O . CYS A 1 114 ? 5.490 0.224 2.516 1.00 98.19 114 CYS A O 1
ATOM 912 N N . PHE A 1 115 ? 5.159 0.400 0.307 1.00 97.06 115 PHE A N 1
ATOM 913 C CA . PHE A 1 115 ? 5.628 -0.946 -0.026 1.00 97.06 115 PHE A CA 1
ATOM 914 C C . PHE A 1 115 ? 6.067 -1.023 -1.495 1.00 97.06 115 PHE A C 1
ATOM 916 O O . PHE A 1 115 ? 5.968 -0.055 -2.252 1.00 97.06 115 PHE A O 1
ATOM 923 N N . GLY A 1 116 ? 6.592 -2.178 -1.915 1.00 92.94 116 GLY A N 1
ATOM 924 C CA . GLY A 1 116 ? 7.027 -2.376 -3.304 1.00 92.94 116 GLY A CA 1
ATOM 925 C C . GLY A 1 116 ? 8.226 -1.507 -3.700 1.00 92.94 116 GLY A C 1
ATOM 926 O O . GLY A 1 116 ? 8.361 -1.139 -4.863 1.00 92.94 116 GLY A O 1
ATOM 927 N N . GLY A 1 117 ? 9.077 -1.149 -2.732 1.00 92.44 117 GLY A N 1
ATOM 928 C CA . GLY A 1 117 ? 10.269 -0.319 -2.934 1.00 92.44 117 GLY A CA 1
ATOM 929 C C . GLY A 1 117 ? 10.051 1.188 -2.764 1.00 92.44 117 GLY A C 1
ATOM 930 O O . GLY A 1 117 ? 11.035 1.925 -2.746 1.00 92.44 117 GLY A O 1
ATOM 931 N N . VAL A 1 118 ? 8.803 1.641 -2.595 1.00 95.88 118 VAL A N 1
ATOM 932 C CA . VAL A 1 118 ? 8.509 3.017 -2.167 1.00 95.88 118 VAL A CA 1
ATOM 933 C C . VAL A 1 118 ? 8.937 3.187 -0.713 1.00 95.88 118 VAL A C 1
ATOM 935 O O . VAL A 1 118 ? 8.590 2.367 0.134 1.00 95.88 118 VAL A O 1
ATOM 938 N N . GLN A 1 119 ? 9.668 4.260 -0.430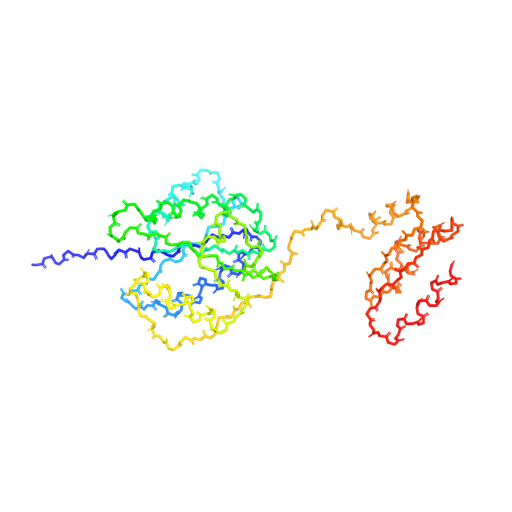 1.00 96.88 119 GLN A N 1
ATOM 939 C CA . GLN A 1 119 ? 10.066 4.676 0.913 1.00 96.88 119 GLN A CA 1
ATOM 940 C C . GLN A 1 119 ? 9.216 5.862 1.378 1.00 96.88 119 GLN A C 1
ATOM 942 O O . GLN A 1 119 ? 8.645 6.599 0.575 1.00 96.88 119 GLN A O 1
ATOM 947 N N . ILE A 1 120 ? 9.166 6.107 2.688 1.00 97.44 120 ILE A N 1
ATOM 948 C CA . ILE A 1 120 ? 8.453 7.253 3.281 1.00 97.44 120 ILE A CA 1
ATOM 949 C C . ILE A 1 120 ? 8.928 8.577 2.669 1.00 97.44 120 ILE A C 1
ATOM 951 O O . ILE A 1 120 ? 8.124 9.470 2.418 1.00 97.44 120 ILE A O 1
ATOM 955 N N . LYS A 1 121 ? 10.227 8.689 2.371 1.00 96.88 121 LYS A N 1
ATOM 956 C CA . LYS A 1 121 ? 10.825 9.883 1.750 1.00 96.88 121 LYS A CA 1
ATOM 957 C C . LYS A 1 121 ? 10.317 10.170 0.329 1.00 96.88 121 LYS A C 1
ATOM 959 O O . LYS A 1 121 ? 10.521 11.275 -0.159 1.00 96.88 121 LYS A O 1
ATOM 964 N N . ASP A 1 122 ? 9.720 9.179 -0.332 1.00 96.38 122 ASP A N 1
ATOM 965 C CA . ASP A 1 122 ? 9.205 9.308 -1.696 1.00 96.38 122 ASP A CA 1
ATOM 966 C C . ASP A 1 122 ? 7.761 9.845 -1.705 1.00 96.38 122 ASP A C 1
ATOM 968 O O . ASP A 1 122 ? 7.245 10.226 -2.759 1.00 96.38 122 ASP A O 1
ATOM 972 N N . LEU A 1 123 ? 7.096 9.891 -0.541 1.00 97.06 123 LEU A N 1
ATOM 973 C CA . LEU A 1 123 ? 5.744 10.421 -0.408 1.00 97.06 123 LEU A CA 1
ATOM 974 C C . LEU A 1 123 ? 5.685 11.896 -0.803 1.00 97.06 123 LEU A C 1
ATOM 976 O O . LEU A 1 123 ? 6.573 12.688 -0.497 1.00 97.06 123 LEU A O 1
ATOM 980 N N . LYS A 1 124 ? 4.579 12.268 -1.448 1.00 93.00 124 LYS A N 1
ATOM 981 C CA . LYS A 1 124 ? 4.284 13.656 -1.812 1.00 93.00 124 LYS A CA 1
ATOM 982 C C . LYS A 1 124 ? 3.148 14.220 -0.964 1.00 93.00 124 LYS A C 1
ATOM 984 O O . LYS A 1 124 ? 2.265 13.453 -0.552 1.00 93.00 124 LYS A O 1
ATOM 989 N N . PRO A 1 125 ? 3.084 15.552 -0.796 1.00 90.25 125 PRO A N 1
ATOM 990 C CA . PRO A 1 125 ? 1.962 16.200 -0.139 1.00 90.25 125 PRO A CA 1
ATOM 991 C C . PRO A 1 125 ? 0.603 15.800 -0.724 1.00 90.25 125 PRO A C 1
ATOM 993 O O . PRO A 1 125 ? 0.475 15.679 -1.945 1.00 90.25 125 PRO A O 1
ATOM 996 N N . PRO A 1 126 ? -0.433 15.622 0.119 1.00 90.12 126 PRO A N 1
ATOM 997 C CA . PRO A 1 126 ? -0.428 15.759 1.581 1.00 90.12 126 PRO A CA 1
ATOM 998 C C . PRO A 1 126 ? -0.058 14.473 2.353 1.00 90.12 126 PRO A C 1
ATOM 1000 O O . PRO A 1 126 ? -0.173 14.462 3.576 1.00 90.12 126 PRO A O 1
ATOM 1003 N N . LEU A 1 127 ? 0.326 13.375 1.688 1.00 93.75 127 LEU A N 1
ATOM 1004 C CA . LEU A 1 127 ? 0.597 12.103 2.377 1.00 93.75 127 LEU A CA 1
ATOM 1005 C C . LEU A 1 127 ? 1.853 12.172 3.254 1.00 93.75 127 LEU A C 1
ATOM 1007 O O . LEU A 1 127 ? 1.864 11.587 4.333 1.00 93.75 127 LEU A O 1
ATOM 1011 N N . ASP A 1 128 ? 2.865 12.930 2.835 1.00 93.56 128 ASP A N 1
ATOM 1012 C CA . ASP A 1 128 ? 4.095 13.180 3.603 1.00 93.56 128 ASP A CA 1
ATOM 1013 C C . ASP A 1 128 ? 3.872 13.984 4.901 1.00 93.56 128 ASP A C 1
ATOM 1015 O O . ASP A 1 128 ? 4.723 13.985 5.787 1.00 93.56 128 ASP A O 1
ATOM 1019 N N . LEU A 1 129 ? 2.710 14.630 5.049 1.00 90.00 129 LEU A N 1
ATOM 1020 C CA . LEU A 1 129 ? 2.306 15.330 6.272 1.00 90.00 129 LEU A CA 1
ATOM 1021 C C . LEU A 1 129 ? 1.815 14.367 7.364 1.00 90.00 129 LEU A C 1
ATOM 1023 O O . LEU A 1 129 ? 1.618 14.779 8.509 1.00 90.00 129 LEU A O 1
ATOM 1027 N N . SER A 1 130 ? 1.560 13.106 7.012 1.00 90.31 130 SER A N 1
ATOM 1028 C CA . SER A 1 130 ? 1.042 12.076 7.914 1.00 90.31 130 SER A CA 1
ATOM 1029 C C . SER A 1 130 ? 2.152 11.128 8.365 1.00 90.31 130 SER A C 1
ATOM 1031 O O . SER A 1 130 ? 3.130 10.909 7.656 1.00 90.31 130 SER A O 1
ATOM 1033 N N . GLN A 1 131 ? 1.995 10.517 9.544 1.00 92.19 131 GLN A N 1
ATOM 1034 C CA . GLN A 1 131 ? 2.901 9.447 9.966 1.00 92.19 131 GLN A CA 1
ATOM 1035 C C . GLN A 1 131 ? 2.679 8.209 9.094 1.00 92.19 131 GLN A C 1
ATOM 1037 O O . GLN A 1 131 ? 1.577 7.659 9.057 1.00 92.19 131 GLN A O 1
ATOM 1042 N N . ALA A 1 132 ? 3.737 7.792 8.406 1.00 96.62 132 ALA A N 1
ATOM 1043 C CA . ALA A 1 132 ? 3.745 6.662 7.494 1.00 96.62 132 ALA A CA 1
ATOM 1044 C C . ALA A 1 132 ? 4.561 5.490 8.055 1.00 96.62 132 ALA A C 1
ATOM 1046 O O . ALA A 1 132 ? 5.378 5.663 8.961 1.00 96.62 132 ALA A O 1
ATOM 1047 N N . ILE A 1 133 ? 4.344 4.304 7.493 1.00 97.88 133 ILE A N 1
ATOM 1048 C CA . ILE A 1 133 ? 5.127 3.095 7.771 1.00 97.88 133 ILE A CA 1
ATOM 1049 C C . ILE A 1 133 ? 5.590 2.455 6.461 1.00 97.88 133 ILE A C 1
ATOM 1051 O O . ILE A 1 133 ? 4.956 2.643 5.423 1.00 97.88 133 ILE A O 1
ATOM 1055 N N . GLU A 1 134 ? 6.663 1.669 6.518 1.00 97.94 134 GLU A N 1
ATOM 1056 C CA . GLU A 1 134 ? 7.151 0.857 5.397 1.00 97.94 134 GLU A CA 1
ATOM 1057 C C . GLU A 1 134 ? 6.905 -0.622 5.701 1.00 97.94 134 GLU A C 1
ATOM 1059 O O . GLU A 1 134 ? 7.212 -1.086 6.798 1.00 97.94 134 GLU A O 1
ATOM 1064 N N . LEU A 1 135 ? 6.333 -1.358 4.747 1.00 96.56 135 LEU A N 1
ATOM 1065 C CA . LEU A 1 135 ? 6.115 -2.799 4.851 1.00 96.56 135 LEU A CA 1
ATOM 1066 C C . LEU A 1 135 ? 6.870 -3.558 3.748 1.00 96.56 135 LEU A C 1
ATOM 1068 O O . LEU A 1 135 ? 6.927 -3.083 2.607 1.00 96.56 135 LEU A O 1
ATOM 1072 N N . PRO A 1 136 ? 7.380 -4.772 4.040 1.00 94.56 136 PRO A N 1
ATOM 1073 C CA . PRO A 1 136 ? 7.295 -5.510 5.316 1.00 94.56 136 PRO A CA 1
ATOM 1074 C C . PRO A 1 136 ? 8.210 -4.956 6.429 1.00 94.56 136 PRO A C 1
ATOM 1076 O O . PRO A 1 136 ? 9.186 -4.269 6.139 1.00 94.56 136 PRO A O 1
ATOM 1079 N N . GLY A 1 137 ? 7.933 -5.309 7.693 1.00 94.19 137 GLY A N 1
ATOM 1080 C CA . GLY A 1 137 ? 8.801 -4.985 8.834 1.00 94.19 137 GLY A CA 1
ATOM 1081 C C . GLY A 1 137 ? 8.117 -5.188 10.190 1.00 94.19 137 GLY A C 1
ATOM 1082 O O . GLY A 1 137 ? 7.047 -4.638 10.423 1.00 94.19 137 GLY A O 1
ATOM 1083 N N . GLU A 1 138 ? 8.744 -5.922 11.115 1.00 94.38 138 GLU A N 1
ATOM 1084 C CA . GLU A 1 138 ? 8.134 -6.314 12.403 1.00 94.38 138 GLU A CA 1
ATOM 1085 C C . GLU A 1 138 ? 7.678 -5.114 13.258 1.00 94.38 138 GLU A C 1
ATOM 1087 O O . GLU A 1 138 ? 6.580 -5.109 13.825 1.00 94.38 138 GLU A O 1
ATOM 1092 N N . GLU A 1 139 ? 8.493 -4.056 13.314 1.00 95.31 139 GLU A N 1
ATOM 1093 C CA . GLU A 1 139 ? 8.138 -2.818 14.014 1.00 95.31 139 GLU A CA 1
ATOM 1094 C C . GLU A 1 139 ? 6.965 -2.101 13.328 1.00 95.31 139 GLU A C 1
ATOM 1096 O O . GLU A 1 139 ? 6.036 -1.642 13.993 1.00 95.31 139 GLU A O 1
ATOM 1101 N N . ALA A 1 140 ? 6.968 -2.043 11.994 1.00 96.25 140 ALA A N 1
ATOM 1102 C CA . ALA A 1 140 ? 5.900 -1.431 11.212 1.00 96.25 140 ALA A CA 1
ATOM 1103 C C . ALA A 1 140 ? 4.571 -2.190 11.362 1.00 96.25 140 ALA A C 1
ATOM 1105 O O . ALA A 1 140 ? 3.528 -1.565 11.549 1.00 96.25 140 ALA A O 1
ATOM 1106 N N . GLU A 1 141 ? 4.608 -3.524 11.354 1.00 96.62 141 GLU A N 1
ATOM 1107 C CA . GLU A 1 141 ? 3.459 -4.398 11.615 1.00 96.62 141 GLU A CA 1
ATOM 1108 C C . GLU A 1 141 ? 2.896 -4.159 13.021 1.00 96.62 141 GLU A C 1
ATOM 1110 O O . GLU A 1 141 ? 1.696 -3.924 13.191 1.00 96.62 141 GLU A O 1
ATOM 1115 N N . SER A 1 142 ? 3.769 -4.117 14.030 1.00 95.56 142 SER A N 1
ATOM 1116 C CA . SER A 1 142 ? 3.382 -3.827 15.414 1.00 95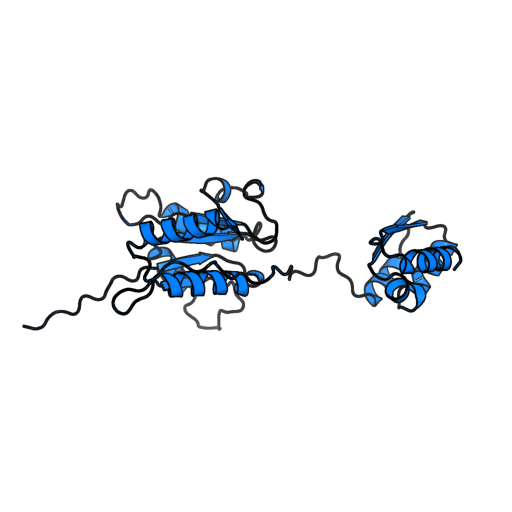.56 142 SER A CA 1
ATOM 1117 C C . SER A 1 142 ? 2.753 -2.437 15.553 1.00 95.56 142 SER A C 1
ATOM 1119 O O . SER A 1 142 ? 1.706 -2.278 16.186 1.00 95.56 142 SER A O 1
ATOM 1121 N N . ASN A 1 143 ? 3.350 -1.422 14.923 1.00 95.88 143 ASN A N 1
ATOM 1122 C CA . ASN A 1 143 ? 2.843 -0.051 14.922 1.00 95.88 143 ASN A CA 1
ATOM 1123 C C . ASN A 1 143 ? 1.480 0.056 14.227 1.00 95.88 143 ASN A C 1
ATOM 1125 O O . ASN A 1 143 ? 0.577 0.714 14.753 1.00 95.88 143 ASN A O 1
ATOM 1129 N N . LEU A 1 144 ? 1.301 -0.629 13.093 1.00 96.56 144 LEU A N 1
ATOM 1130 C CA . LEU A 1 144 ? 0.028 -0.692 12.378 1.00 96.56 144 LEU A CA 1
ATOM 1131 C C . LEU A 1 144 ? -1.070 -1.283 13.265 1.00 96.56 144 LEU A C 1
ATOM 1133 O O . LEU A 1 144 ? -2.119 -0.657 13.442 1.00 96.56 144 LEU A O 1
ATOM 1137 N N . LEU A 1 145 ? -0.823 -2.453 13.860 1.00 95.94 145 LEU A N 1
ATOM 1138 C CA . LEU A 1 145 ? -1.807 -3.119 14.710 1.00 95.94 145 LEU A CA 1
ATOM 1139 C C . LEU A 1 145 ? -2.165 -2.265 15.928 1.00 95.94 145 LEU A C 1
ATOM 1141 O O . LEU A 1 145 ? -3.347 -2.064 16.206 1.00 95.94 145 LEU A O 1
ATOM 1145 N N . ASN A 1 146 ? -1.167 -1.703 16.614 1.00 95.06 146 ASN A N 1
ATOM 1146 C CA . ASN A 1 146 ? -1.373 -0.840 17.780 1.00 95.06 146 ASN A CA 1
ATOM 1147 C C . ASN A 1 146 ? -2.218 0.393 17.445 1.00 95.06 146 ASN A C 1
ATOM 1149 O O . ASN A 1 146 ? -3.084 0.801 18.223 1.00 95.06 146 ASN A O 1
ATOM 1153 N N . MET A 1 147 ? -1.994 0.989 16.277 1.00 94.00 147 MET A N 1
ATOM 1154 C CA . MET A 1 147 ? -2.763 2.139 15.825 1.00 94.00 147 MET A CA 1
ATOM 1155 C C . MET A 1 147 ? -4.212 1.773 15.491 1.00 94.00 147 MET A C 1
ATOM 1157 O O . MET A 1 147 ? -5.124 2.505 15.888 1.00 94.00 147 MET A O 1
ATOM 1161 N N . VAL A 1 148 ? -4.445 0.639 14.821 1.00 94.69 148 VAL A N 1
ATOM 1162 C CA . VAL A 1 148 ? -5.802 0.140 14.548 1.00 94.69 148 VAL A CA 1
ATOM 1163 C C . VAL A 1 148 ? -6.520 -0.194 15.856 1.00 94.69 148 VAL A C 1
ATOM 1165 O O . VAL A 1 148 ? -7.645 0.259 16.056 1.00 94.69 148 VAL A O 1
ATOM 1168 N N . VAL A 1 149 ? -5.865 -0.892 16.786 1.00 94.44 149 VAL A N 1
ATOM 1169 C CA . VAL A 1 149 ? -6.366 -1.183 18.142 1.00 94.44 149 VAL A CA 1
ATOM 1170 C C . VAL A 1 149 ? -6.774 0.097 18.863 1.00 94.44 149 VAL A C 1
ATOM 1172 O O . VAL A 1 149 ? -7.899 0.210 19.345 1.00 94.44 149 VAL A O 1
ATOM 1175 N N . LYS A 1 150 ? -5.903 1.111 18.870 1.00 92.31 150 LYS A N 1
ATOM 1176 C CA . LYS A 1 150 ? -6.178 2.399 19.515 1.00 92.31 150 LYS A CA 1
ATOM 1177 C C . LYS A 1 150 ? -7.379 3.121 18.901 1.00 92.31 150 LYS A C 1
ATOM 1179 O O . LYS A 1 150 ? -8.139 3.746 19.630 1.00 92.31 150 LYS A O 1
ATOM 1184 N N . ARG A 1 151 ? -7.539 3.078 17.574 1.00 90.88 151 ARG A N 1
ATOM 1185 C CA . ARG A 1 151 ? -8.615 3.796 16.862 1.00 90.88 151 ARG A CA 1
ATOM 1186 C C . ARG A 1 151 ? -9.950 3.059 16.866 1.00 90.88 151 ARG A C 1
ATOM 1188 O O . ARG A 1 151 ? -10.994 3.698 16.809 1.00 90.88 151 ARG A O 1
ATOM 1195 N N . THR A 1 152 ? -9.919 1.734 16.919 1.00 90.56 152 THR A N 1
ATOM 1196 C CA . THR A 1 152 ? -11.119 0.886 16.958 1.00 90.56 152 THR A CA 1
ATOM 1197 C C . THR A 1 152 ? -11.534 0.521 18.383 1.00 90.56 152 THR A C 1
ATOM 1199 O O . THR A 1 152 ? -12.635 0.011 18.582 1.00 90.56 152 THR A O 1
ATOM 1202 N N . GLU A 1 153 ? -10.676 0.767 19.377 1.00 90.81 153 GLU A N 1
ATOM 1203 C CA . GLU A 1 153 ? -10.868 0.369 20.779 1.00 90.81 153 GLU A CA 1
ATOM 1204 C C . GLU A 1 153 ? -11.091 -1.146 20.940 1.00 90.81 153 GLU A C 1
ATOM 1206 O O . GLU A 1 153 ? -11.759 -1.603 21.867 1.00 90.81 153 GLU A O 1
ATOM 1211 N N . LEU A 1 154 ? -10.573 -1.938 19.999 1.00 90.69 154 LEU A N 1
ATOM 1212 C CA . LEU A 1 154 ? -10.590 -3.397 20.055 1.00 90.69 154 LEU A CA 1
ATOM 1213 C C . LEU A 1 154 ? -9.335 -3.929 20.719 1.00 90.69 154 LEU A C 1
ATOM 1215 O O . LEU A 1 154 ? -8.338 -3.226 20.850 1.00 90.69 154 LEU A O 1
ATOM 1219 N N . LYS A 1 155 ? -9.378 -5.193 21.129 1.00 90.69 155 LYS A N 1
ATOM 1220 C CA . LYS A 1 155 ? -8.224 -5.885 21.694 1.00 90.69 155 LYS A CA 1
ATOM 1221 C C . LYS A 1 155 ? -7.817 -7.023 20.765 1.00 90.69 155 LYS A C 1
ATOM 1223 O O . LYS A 1 155 ? -8.705 -7.696 20.248 1.00 90.69 155 LYS A O 1
ATOM 1228 N N . PRO A 1 156 ? -6.509 -7.262 20.575 1.00 91.44 156 PRO A N 1
ATOM 1229 C CA . PRO A 1 156 ? -6.050 -8.465 19.905 1.00 91.44 156 PRO A CA 1
ATOM 1230 C C . PRO A 1 156 ? -6.614 -9.712 20.584 1.00 91.44 156 PRO A C 1
ATOM 1232 O O . PRO A 1 156 ? -6.567 -9.835 21.810 1.00 91.44 156 PRO A O 1
ATOM 1235 N N . VAL A 1 157 ? -7.151 -10.630 19.786 1.00 92.69 157 VAL A N 1
ATOM 1236 C CA . VAL A 1 157 ? -7.807 -11.857 20.276 1.00 92.69 157 VAL A CA 1
ATOM 1237 C C . VAL A 1 157 ? -6.803 -12.978 20.541 1.00 92.69 157 VAL A C 1
ATOM 1239 O O . VAL A 1 157 ? -7.095 -13.947 21.241 1.00 92.69 157 VAL A O 1
ATOM 1242 N N . LYS A 1 158 ? -5.604 -12.835 19.976 1.00 90.19 158 LYS A N 1
ATOM 1243 C CA . LYS A 1 158 ? -4.475 -13.755 20.080 1.00 90.19 158 LYS A CA 1
ATOM 1244 C C . LYS A 1 158 ? -3.163 -12.978 20.040 1.00 90.19 158 LYS A C 1
ATOM 1246 O O . LYS A 1 158 ? -3.142 -11.791 19.711 1.00 90.19 158 LYS A O 1
ATOM 1251 N N . THR A 1 159 ? -2.067 -13.665 20.348 1.00 90.25 159 THR A N 1
ATOM 1252 C CA . THR A 1 159 ? -0.730 -13.160 20.027 1.00 90.25 159 THR A CA 1
ATOM 1253 C C . THR A 1 159 ? -0.637 -12.962 18.513 1.00 90.25 159 THR A C 1
ATOM 1255 O O . THR A 1 159 ? -0.914 -13.923 17.787 1.00 90.25 159 THR A O 1
ATOM 1258 N N . PRO A 1 160 ? -0.279 -11.760 18.030 1.00 87.75 160 PRO A N 1
ATOM 1259 C CA . PRO A 1 160 ? -0.251 -11.502 16.602 1.00 87.75 160 PRO A CA 1
ATOM 1260 C C . PRO A 1 160 ? 0.776 -12.371 15.889 1.00 87.75 160 PRO A C 1
ATOM 1262 O O . PRO A 1 160 ? 1.943 -12.422 16.272 1.00 87.75 160 PRO A O 1
ATOM 1265 N N . GLU A 1 161 ? 0.326 -13.062 14.847 1.00 88.31 161 GLU A N 1
ATOM 1266 C CA . GLU A 1 161 ? 1.228 -13.715 13.903 1.00 88.31 161 GLU A CA 1
ATOM 1267 C C . GLU A 1 161 ? 1.795 -12.671 12.929 1.00 88.31 161 GLU A C 1
ATOM 1269 O O . GLU A 1 161 ? 1.099 -11.694 12.641 1.00 88.31 161 GLU A O 1
ATOM 1274 N N . PRO A 1 162 ? 3.007 -12.869 12.382 1.00 91.31 162 PRO A N 1
ATOM 1275 C CA . PRO A 1 162 ? 3.577 -11.965 11.385 1.00 91.31 162 PRO A CA 1
ATOM 1276 C C . PRO A 1 162 ? 2.669 -11.778 10.165 1.00 91.31 162 PRO A C 1
ATOM 1278 O O . PRO A 1 162 ? 2.014 -12.725 9.707 1.00 91.31 162 PRO A O 1
ATOM 1281 N N . LEU A 1 163 ? 2.653 -10.566 9.612 1.00 95.38 163 LEU A N 1
ATOM 1282 C CA . LEU A 1 163 ? 1.877 -10.250 8.418 1.00 95.38 163 LEU A CA 1
ATOM 1283 C C . LEU A 1 163 ? 2.480 -10.953 7.192 1.00 95.38 163 LEU A C 1
ATOM 1285 O O . LEU A 1 163 ? 3.597 -10.676 6.759 1.00 95.38 163 LEU A O 1
ATOM 1289 N N . LYS A 1 164 ? 1.713 -11.863 6.586 1.00 95.38 164 LYS A N 1
ATOM 1290 C CA . LYS A 1 164 ? 2.123 -12.576 5.368 1.00 95.38 164 LYS A CA 1
ATOM 1291 C C . LYS A 1 164 ? 1.735 -11.775 4.131 1.00 95.38 164 LYS A C 1
ATOM 1293 O O . LYS A 1 164 ? 0.604 -11.867 3.659 1.00 95.38 164 LYS A O 1
ATOM 1298 N N . LEU A 1 165 ? 2.680 -11.000 3.608 1.00 93.62 165 LEU A N 1
ATOM 1299 C CA . LEU A 1 165 ? 2.488 -10.215 2.389 1.00 93.62 165 LEU A CA 1
ATOM 1300 C C . LEU A 1 165 ? 2.814 -11.032 1.132 1.00 93.62 165 LEU A C 1
ATOM 1302 O O . LEU A 1 165 ? 3.773 -11.808 1.139 1.00 93.62 165 LEU A O 1
ATOM 1306 N N . PRO A 1 166 ? 2.049 -10.860 0.038 1.00 92.56 166 PRO A N 1
ATOM 1307 C CA . PRO A 1 166 ? 2.438 -11.399 -1.255 1.00 92.56 166 PRO A CA 1
ATOM 1308 C C . PRO A 1 166 ? 3.688 -10.682 -1.778 1.00 92.56 166 PRO A C 1
ATOM 1310 O O . PRO A 1 166 ? 3.955 -9.529 -1.436 1.00 92.56 166 PRO A O 1
ATOM 1313 N N . GLU A 1 167 ? 4.427 -11.351 -2.660 1.00 87.62 167 GLU A N 1
ATOM 1314 C CA . GLU A 1 167 ? 5.499 -10.708 -3.417 1.00 87.62 167 GLU A CA 1
ATOM 1315 C C . GLU A 1 167 ? 4.929 -9.545 -4.244 1.00 87.62 167 GLU A C 1
ATOM 1317 O O . GLU A 1 167 ? 3.924 -9.700 -4.947 1.00 87.62 167 GLU A O 1
ATOM 1322 N N . PHE A 1 168 ? 5.569 -8.376 -4.162 1.00 87.69 168 PHE A N 1
ATOM 1323 C CA . PHE A 1 168 ? 5.169 -7.227 -4.964 1.00 87.69 168 PHE A CA 1
ATOM 1324 C C . PHE A 1 168 ? 5.462 -7.491 -6.444 1.00 87.69 168 PHE A C 1
ATOM 1326 O O . PHE A 1 168 ? 6.581 -7.842 -6.813 1.00 87.69 168 PHE A O 1
ATOM 1333 N N . ARG A 1 169 ? 4.462 -7.280 -7.302 1.00 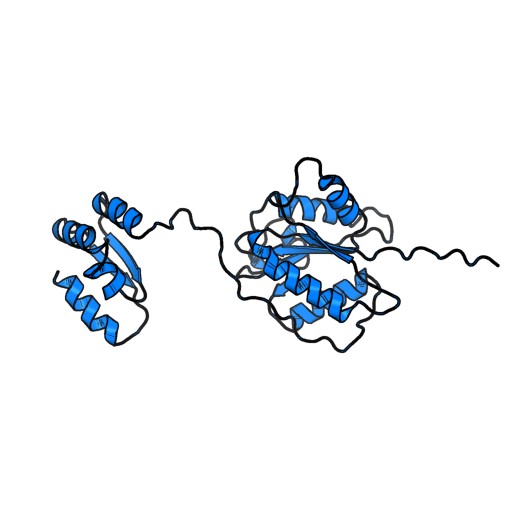81.31 169 ARG A N 1
ATOM 1334 C CA . ARG A 1 169 ? 4.603 -7.389 -8.756 1.00 81.31 169 ARG A CA 1
ATOM 1335 C C . ARG A 1 169 ? 4.267 -6.057 -9.390 1.00 81.31 169 ARG A C 1
ATOM 1337 O O . ARG A 1 169 ? 3.175 -5.550 -9.172 1.00 81.31 169 ARG A O 1
ATOM 1344 N N . TYR A 1 170 ? 5.178 -5.530 -10.199 1.00 78.19 170 TYR A N 1
ATOM 1345 C CA . TYR A 1 170 ? 4.897 -4.355 -11.013 1.00 78.19 170 TYR A CA 1
ATOM 1346 C C . TYR A 1 170 ? 4.009 -4.777 -12.196 1.00 78.19 170 TYR A C 1
ATOM 1348 O O . TYR A 1 170 ? 4.459 -5.513 -13.072 1.00 78.19 170 TYR A O 1
ATOM 1356 N N . LEU A 1 171 ? 2.729 -4.396 -12.170 1.00 72.38 171 LEU A N 1
ATOM 1357 C CA . LEU A 1 171 ? 1.693 -4.852 -13.109 1.00 72.38 171 LEU A CA 1
ATOM 1358 C C . LEU A 1 171 ? 1.405 -3.857 -14.235 1.00 72.38 171 LEU A C 1
ATOM 1360 O O . LEU A 1 171 ? 0.787 -4.233 -15.230 1.00 72.38 171 LEU A O 1
ATOM 1364 N N . SER A 1 172 ? 1.852 -2.605 -14.121 1.00 63.78 172 SER A N 1
ATOM 1365 C CA . SER A 1 172 ? 1.845 -1.707 -15.273 1.00 63.78 172 SER A CA 1
ATOM 1366 C C . SER A 1 172 ? 2.942 -2.143 -16.229 1.00 63.78 172 SER A C 1
ATOM 1368 O O . SER A 1 172 ? 4.112 -2.124 -15.850 1.00 63.78 172 SER A O 1
ATOM 1370 N N . THR A 1 173 ? 2.575 -2.498 -17.459 1.00 57.06 173 THR A N 1
ATOM 1371 C CA . THR A 1 173 ? 3.543 -2.581 -18.549 1.00 57.06 173 THR A CA 1
ATOM 1372 C C . THR A 1 173 ? 4.140 -1.189 -18.714 1.00 57.06 173 THR A C 1
ATOM 1374 O O . THR A 1 173 ? 3.382 -0.260 -19.011 1.00 57.06 173 THR A O 1
ATOM 1377 N N . PRO A 1 174 ? 5.442 -0.981 -18.467 1.00 63.94 174 PRO A N 1
ATOM 1378 C CA . PRO A 1 174 ? 6.038 0.311 -18.748 1.00 63.94 174 PRO A CA 1
ATOM 1379 C C . PRO A 1 174 ? 5.781 0.709 -20.205 1.00 63.94 174 PRO A C 1
ATOM 1381 O O . PRO A 1 174 ? 5.746 -0.159 -21.073 1.00 63.94 174 PRO A O 1
ATOM 1384 N N . ASP A 1 175 ? 5.682 2.005 -20.506 1.00 59.16 175 ASP A N 1
ATOM 1385 C CA . ASP A 1 175 ? 5.526 2.486 -21.895 1.00 59.16 175 ASP A CA 1
ATOM 1386 C C . ASP A 1 175 ? 6.686 2.043 -22.810 1.00 59.16 175 ASP A C 1
ATOM 1388 O O . ASP A 1 175 ? 6.595 2.085 -24.034 1.00 59.16 175 ASP A O 1
ATOM 1392 N N . TRP A 1 176 ? 7.795 1.621 -22.200 1.00 68.00 176 TRP A N 1
ATOM 1393 C CA . TRP A 1 176 ? 8.977 1.076 -22.853 1.00 68.00 176 TRP A CA 1
ATOM 1394 C C . TRP A 1 176 ? 9.005 -0.460 -22.912 1.00 68.00 176 TRP A C 1
ATOM 1396 O O . TRP A 1 176 ? 10.001 -1.029 -23.355 1.00 68.00 176 TRP A O 1
ATOM 1406 N N . GLN A 1 177 ? 7.955 -1.153 -22.468 1.00 75.38 177 GLN A N 1
ATOM 1407 C CA . GLN A 1 177 ? 7.855 -2.601 -22.605 1.00 75.38 177 GLN A CA 1
ATOM 1408 C C . GLN A 1 177 ? 7.312 -2.961 -23.982 1.00 75.38 177 GLN A C 1
ATOM 1410 O O . GLN A 1 177 ? 6.152 -2.724 -24.311 1.00 75.38 177 GLN A O 1
ATOM 1415 N N . PHE A 1 178 ? 8.166 -3.598 -24.769 1.00 74.25 178 PHE A N 1
ATOM 1416 C CA . PHE A 1 178 ? 7.839 -4.100 -26.093 1.00 74.25 178 PHE A CA 1
ATOM 1417 C C . PHE A 1 178 ? 7.853 -5.626 -26.077 1.00 74.25 178 PHE A C 1
ATOM 1419 O O . PHE A 1 178 ? 8.640 -6.239 -25.352 1.00 74.25 178 PHE A O 1
ATOM 1426 N N . SER A 1 179 ? 7.009 -6.248 -26.904 1.00 83.19 179 SER A N 1
ATOM 1427 C CA . SER A 1 179 ? 7.260 -7.641 -27.278 1.00 83.19 179 SER A CA 1
ATOM 1428 C C . SER A 1 179 ? 8.603 -7.730 -28.009 1.00 83.19 179 SER A C 1
ATOM 1430 O O . SER A 1 179 ? 9.059 -6.740 -28.590 1.00 83.19 179 SER A O 1
ATOM 1432 N N . VAL A 1 180 ? 9.226 -8.908 -28.020 1.00 81.06 180 VAL A N 1
ATOM 1433 C CA . VAL A 1 180 ? 10.509 -9.113 -28.713 1.00 81.06 180 VAL A CA 1
ATOM 1434 C C . VAL A 1 180 ? 10.384 -8.769 -30.205 1.00 81.06 180 VAL A C 1
ATOM 1436 O O . VAL A 1 180 ? 11.282 -8.170 -30.787 1.00 81.06 180 VAL A O 1
ATOM 1439 N N . GLU A 1 181 ? 9.233 -9.043 -30.816 1.00 83.19 181 GLU A N 1
ATOM 1440 C CA . GLU A 1 181 ? 8.938 -8.699 -32.212 1.00 83.19 181 GLU A CA 1
ATOM 1441 C C . GLU A 1 181 ? 8.837 -7.185 -32.418 1.00 83.19 181 GLU A C 1
ATOM 1443 O O . GLU A 1 181 ? 9.365 -6.645 -33.388 1.00 83.19 181 GLU A O 1
ATOM 1448 N N . SER A 1 182 ? 8.175 -6.487 -31.495 1.00 83.62 182 SER A N 1
ATOM 1449 C CA . SER A 1 182 ? 8.008 -5.032 -31.566 1.00 83.62 182 SER A CA 1
ATOM 1450 C C . SER A 1 182 ? 9.341 -4.314 -31.356 1.00 83.62 182 SER A C 1
ATOM 1452 O O . SER A 1 182 ? 9.644 -3.342 -32.049 1.00 83.62 182 SER A O 1
ATOM 1454 N N . LEU A 1 183 ? 10.168 -4.836 -30.447 1.00 86.88 183 LEU A N 1
ATOM 1455 C CA . LEU A 1 183 ? 11.517 -4.343 -30.209 1.00 86.88 183 LEU A CA 1
ATOM 1456 C C . LEU A 1 183 ? 12.412 -4.557 -31.436 1.00 86.88 183 LEU A C 1
ATOM 1458 O O . LEU A 1 183 ? 13.126 -3.638 -31.828 1.00 86.88 183 LEU A O 1
ATOM 1462 N N . ALA A 1 184 ? 12.314 -5.716 -32.095 1.00 87.12 184 ALA A N 1
ATOM 1463 C CA . ALA A 1 184 ? 13.064 -6.000 -33.314 1.00 87.12 184 ALA A CA 1
ATOM 1464 C C . ALA A 1 184 ? 12.741 -5.001 -34.436 1.00 87.12 184 ALA A C 1
ATOM 1466 O O . ALA A 1 184 ? 13.652 -4.491 -35.089 1.00 87.12 184 ALA A O 1
ATOM 1467 N N . VAL A 1 185 ? 11.459 -4.671 -34.634 1.00 86.88 185 VAL A N 1
ATOM 1468 C CA . VAL A 1 185 ? 11.030 -3.653 -35.612 1.00 86.88 185 VAL A CA 1
ATOM 1469 C C . VAL A 1 185 ? 11.581 -2.274 -35.250 1.00 86.88 185 VAL A C 1
ATOM 1471 O O . VAL A 1 185 ? 12.102 -1.569 -36.116 1.00 86.88 185 VAL A O 1
ATOM 1474 N N . TYR A 1 186 ? 11.498 -1.890 -33.975 1.00 87.12 186 TYR A N 1
ATOM 1475 C CA . TYR A 1 186 ? 12.019 -0.609 -33.502 1.00 87.12 186 TYR A CA 1
ATOM 1476 C C . TYR A 1 186 ? 13.535 -0.493 -33.721 1.00 87.12 186 TYR A C 1
ATOM 1478 O O . TYR A 1 186 ? 14.028 0.518 -34.222 1.00 87.12 186 TYR A O 1
ATOM 1486 N N . GLU A 1 187 ? 14.274 -1.554 -33.403 1.00 88.62 187 GLU A N 1
ATOM 1487 C CA . GLU A 1 187 ? 15.727 -1.598 -33.508 1.00 88.62 187 GLU A CA 1
ATOM 1488 C C . GLU A 1 187 ? 16.227 -1.522 -34.961 1.00 88.62 187 GLU A C 1
ATOM 1490 O O . GLU A 1 187 ? 17.254 -0.893 -35.217 1.00 88.62 187 GLU A O 1
ATOM 1495 N N . GLN A 1 188 ? 15.486 -2.068 -35.935 1.00 86.12 188 GLN A N 1
ATOM 1496 C CA . GLN A 1 188 ? 15.820 -1.938 -37.365 1.00 86.12 188 GLN A CA 1
ATOM 1497 C C . GLN A 1 188 ? 15.839 -0.479 -37.843 1.00 86.12 188 GLN A C 1
ATOM 1499 O O . GLN A 1 188 ? 16.662 -0.109 -38.690 1.00 86.12 188 GLN A O 1
ATOM 1504 N N . GLY A 1 189 ? 14.924 0.337 -37.311 1.00 84.62 189 GLY A N 1
ATOM 1505 C CA . GLY A 1 189 ? 14.786 1.761 -37.622 1.00 84.62 189 GLY A CA 1
ATOM 1506 C C . GLY A 1 189 ? 15.652 2.678 -36.756 1.00 84.62 189 GLY A C 1
ATOM 1507 O O . GLY A 1 189 ? 15.602 3.898 -36.923 1.00 84.62 189 GLY A O 1
ATOM 1508 N N . PHE A 1 190 ? 16.434 2.125 -35.826 1.00 89.06 190 PHE A N 1
ATOM 1509 C CA . PHE A 1 190 ? 17.253 2.916 -34.919 1.00 89.06 190 PHE A CA 1
ATOM 1510 C C . PHE A 1 190 ? 18.398 3.619 -35.664 1.00 89.06 190 PHE A C 1
ATOM 1512 O O . PHE A 1 190 ? 19.152 3.002 -36.411 1.00 89.06 190 PHE A O 1
ATOM 1519 N N . ASN A 1 191 ? 18.545 4.926 -35.430 1.00 86.94 191 ASN A N 1
ATOM 1520 C CA . ASN A 1 191 ? 19.566 5.775 -36.060 1.00 86.94 191 ASN A CA 1
ATOM 1521 C C . ASN A 1 191 ? 20.515 6.422 -35.029 1.00 86.94 191 ASN A C 1
ATOM 1523 O O . ASN A 1 191 ? 21.145 7.449 -35.287 1.00 86.94 191 ASN A O 1
ATOM 1527 N N . GLY A 1 192 ? 20.560 5.877 -33.810 1.00 90.25 192 GLY A N 1
ATOM 1528 C CA . GLY A 1 192 ? 21.491 6.317 -32.774 1.00 90.25 192 GLY A CA 1
ATOM 1529 C C . GLY A 1 192 ? 22.871 5.674 -32.920 1.00 90.25 192 GLY A C 1
ATOM 1530 O O . GLY A 1 192 ? 23.135 4.924 -33.851 1.00 90.25 192 GLY A O 1
ATOM 1531 N N . LYS A 1 193 ? 23.775 5.979 -31.982 1.00 91.69 193 LYS A N 1
ATOM 1532 C CA . LYS A 1 193 ? 25.167 5.490 -32.016 1.00 91.69 193 LYS A CA 1
ATOM 1533 C C . LYS A 1 193 ? 25.399 4.234 -31.187 1.00 91.69 193 LYS A C 1
ATOM 1535 O O . LYS A 1 193 ? 26.326 3.483 -31.480 1.00 91.69 193 LYS A O 1
ATOM 1540 N N . GLU A 1 194 ? 24.607 4.035 -30.135 1.00 94.06 194 GLU A N 1
ATOM 1541 C CA . GLU A 1 194 ? 24.790 2.931 -29.197 1.00 94.06 194 GLU A CA 1
ATOM 1542 C C . GLU A 1 194 ? 23.445 2.382 -28.705 1.00 94.06 194 GLU A C 1
ATOM 1544 O O . GLU A 1 194 ? 22.506 3.152 -28.502 1.00 94.06 194 GLU A O 1
ATOM 1549 N N . ILE A 1 195 ? 23.386 1.069 -28.479 1.00 89.62 195 ILE A N 1
ATOM 1550 C CA . ILE A 1 195 ? 22.263 0.344 -27.873 1.00 89.62 195 ILE A CA 1
ATOM 1551 C C . ILE A 1 195 ? 22.780 -0.380 -26.626 1.00 89.62 195 ILE A C 1
ATOM 1553 O O . ILE A 1 195 ? 23.825 -1.030 -26.649 1.00 89.62 195 ILE A O 1
ATOM 1557 N N . TYR A 1 196 ? 22.051 -0.255 -25.520 1.00 89.50 196 TYR A N 1
ATOM 1558 C CA . TYR A 1 196 ? 22.359 -0.936 -24.267 1.00 89.50 196 TYR A CA 1
ATOM 1559 C C . TYR A 1 196 ? 21.382 -2.091 -24.089 1.00 89.50 196 TYR A C 1
ATOM 1561 O O . TYR A 1 196 ? 20.173 -1.876 -24.110 1.00 89.50 196 TYR A O 1
ATOM 1569 N N . VAL A 1 197 ? 21.904 -3.300 -23.900 1.00 86.44 197 VAL A N 1
ATOM 1570 C CA . VAL A 1 197 ? 21.090 -4.506 -23.734 1.00 86.44 197 VAL A CA 1
ATOM 1571 C C . VAL A 1 197 ? 21.347 -5.097 -22.360 1.00 86.44 197 VAL A C 1
ATOM 1573 O O . VAL A 1 197 ? 22.489 -5.393 -22.003 1.00 86.44 197 VAL A O 1
ATOM 1576 N N . ILE A 1 198 ? 20.273 -5.274 -21.599 1.00 85.19 198 ILE A N 1
ATOM 1577 C CA . ILE A 1 198 ? 20.289 -5.932 -20.296 1.00 85.19 198 ILE A CA 1
ATOM 1578 C C . ILE A 1 198 ? 19.530 -7.241 -20.458 1.00 85.19 198 ILE A C 1
ATOM 1580 O O . ILE A 1 198 ? 18.332 -7.223 -20.720 1.00 85.19 198 ILE A O 1
ATOM 1584 N N . SER A 1 199 ? 20.223 -8.368 -20.333 1.00 80.50 199 SER A N 1
ATOM 1585 C CA . SER A 1 199 ? 19.610 -9.688 -20.485 1.00 80.50 199 SER A CA 1
ATOM 1586 C C . SER A 1 199 ? 20.290 -10.703 -19.573 1.00 80.50 199 SER A C 1
ATOM 1588 O O . SER A 1 199 ? 21.498 -10.643 -19.327 1.00 80.50 199 SER A O 1
ATOM 1590 N N . ALA A 1 200 ? 19.488 -11.633 -19.057 1.00 75.88 200 ALA A N 1
ATOM 1591 C CA . ALA A 1 200 ? 19.963 -12.775 -18.288 1.00 75.88 200 ALA A CA 1
ATOM 1592 C C . ALA A 1 200 ? 20.408 -13.952 -19.180 1.00 75.88 200 ALA A C 1
ATOM 1594 O O . ALA A 1 200 ? 21.084 -14.849 -18.675 1.00 75.88 200 ALA A O 1
ATOM 1595 N N . ASP A 1 201 ? 20.039 -13.942 -20.467 1.00 76.12 201 ASP A N 1
ATOM 1596 C CA . ASP A 1 201 ? 20.366 -14.955 -21.475 1.00 76.12 201 ASP A CA 1
ATOM 1597 C C . ASP A 1 201 ? 20.426 -14.326 -22.881 1.00 76.12 201 ASP A C 1
ATOM 1599 O O . ASP A 1 201 ? 19.472 -14.336 -23.660 1.00 76.12 201 ASP A O 1
ATOM 1603 N N . LEU A 1 202 ? 21.596 -13.783 -23.224 1.00 76.31 202 LEU A N 1
ATOM 1604 C CA . LEU A 1 202 ? 21.825 -13.178 -24.537 1.00 76.31 202 LEU A CA 1
ATOM 1605 C C . LEU A 1 202 ? 21.710 -14.191 -25.688 1.00 76.31 202 LEU A C 1
ATOM 1607 O O . LEU A 1 202 ? 21.475 -13.794 -26.824 1.00 76.31 202 LEU A O 1
ATOM 1611 N N . GLY A 1 203 ? 21.910 -15.487 -25.436 1.00 72.19 203 GLY A N 1
ATOM 1612 C CA . GLY A 1 203 ? 21.893 -16.491 -26.498 1.00 72.19 203 GLY A CA 1
ATOM 1613 C C . GLY A 1 203 ? 20.481 -16.692 -27.032 1.00 72.19 203 GLY A C 1
ATOM 1614 O O . GLY A 1 203 ? 20.261 -16.694 -28.246 1.00 72.19 203 GLY A O 1
ATOM 1615 N N . LEU A 1 204 ? 19.524 -16.805 -26.113 1.00 71.88 204 LEU A N 1
ATOM 1616 C CA . LEU A 1 204 ? 18.109 -16.884 -26.449 1.00 71.88 204 LEU A CA 1
ATOM 1617 C C . LEU A 1 204 ? 17.585 -15.551 -26.998 1.00 71.88 204 LEU A C 1
ATOM 1619 O O . LEU A 1 204 ? 16.917 -15.540 -28.032 1.00 71.88 204 LEU A O 1
ATOM 1623 N N . ASP A 1 205 ? 17.939 -14.438 -26.355 1.00 71.12 205 ASP A N 1
ATOM 1624 C CA . ASP A 1 205 ? 17.361 -13.131 -26.678 1.00 71.12 205 ASP A CA 1
ATOM 1625 C C . ASP A 1 205 ? 17.921 -12.514 -27.968 1.00 71.12 205 ASP A C 1
ATOM 1627 O O . ASP A 1 205 ? 17.206 -11.778 -28.645 1.00 71.12 205 ASP A O 1
ATOM 1631 N N . ILE A 1 206 ? 19.183 -12.799 -28.324 1.00 74.44 206 ILE A N 1
ATOM 1632 C CA . ILE A 1 206 ? 19.902 -12.110 -29.411 1.00 74.44 206 ILE A CA 1
ATOM 1633 C C . ILE A 1 206 ? 20.273 -13.029 -30.566 1.00 74.44 206 ILE A C 1
ATOM 1635 O O . ILE A 1 206 ? 20.138 -12.610 -31.707 1.00 74.44 206 ILE A O 1
ATOM 1639 N N . LEU A 1 207 ? 20.769 -14.244 -30.315 1.00 72.75 207 LEU A N 1
ATOM 1640 C CA . LEU A 1 207 ? 21.348 -15.074 -31.383 1.00 72.75 207 LEU A CA 1
ATOM 1641 C C . LEU A 1 207 ? 20.298 -15.885 -32.144 1.00 72.75 207 LEU A C 1
ATOM 1643 O O . LEU A 1 207 ? 20.379 -16.004 -33.364 1.00 72.75 207 LEU A O 1
ATOM 1647 N N . ASN A 1 208 ? 19.322 -16.444 -31.428 1.00 74.75 208 ASN A N 1
ATOM 1648 C CA . ASN A 1 208 ? 18.364 -17.401 -31.990 1.00 74.75 208 ASN A CA 1
ATOM 1649 C C . ASN A 1 208 ? 16.919 -16.874 -32.013 1.00 74.75 208 ASN A C 1
ATOM 1651 O O . ASN A 1 208 ? 15.983 -17.646 -32.217 1.00 74.75 208 ASN A O 1
ATOM 1655 N N . GLY A 1 209 ? 16.737 -15.568 -31.802 1.00 76.25 209 GLY A N 1
ATOM 1656 C CA . GLY A 1 209 ? 15.432 -14.922 -31.666 1.00 76.25 209 GLY A CA 1
ATOM 1657 C C . GLY A 1 209 ? 15.169 -13.808 -32.688 1.00 76.25 209 GLY A C 1
ATOM 1658 O O . GLY A 1 209 ? 16.019 -13.505 -33.529 1.00 76.25 209 GLY A O 1
ATOM 1659 N N . PRO A 1 210 ? 13.998 -13.146 -32.606 1.00 82.25 210 PRO A N 1
ATOM 1660 C CA . PRO A 1 210 ? 13.610 -12.051 -33.503 1.00 82.25 210 PRO A CA 1
ATOM 1661 C C . PRO A 1 210 ? 14.584 -10.860 -33.522 1.00 82.25 210 PRO A C 1
ATOM 1663 O O . PRO A 1 210 ? 14.566 -10.075 -34.468 1.00 82.25 210 PRO A O 1
ATOM 1666 N N . MET A 1 211 ? 15.450 -10.737 -32.511 1.00 86.56 211 MET A N 1
ATOM 1667 C CA . MET A 1 211 ? 16.466 -9.686 -32.422 1.00 86.56 211 MET A CA 1
ATOM 1668 C C . MET A 1 211 ? 17.734 -9.967 -33.245 1.00 86.56 211 MET A C 1
ATOM 1670 O O . MET A 1 211 ? 18.490 -9.035 -33.509 1.00 86.56 211 MET A O 1
ATOM 1674 N N . ALA A 1 212 ? 17.978 -11.201 -33.704 1.00 86.19 212 ALA A N 1
ATOM 1675 C CA . ALA A 1 212 ? 19.198 -11.524 -34.456 1.00 86.19 212 ALA A CA 1
ATOM 1676 C C . ALA A 1 212 ? 19.363 -10.680 -35.740 1.00 86.19 212 ALA A C 1
ATOM 1678 O O . ALA A 1 212 ? 20.431 -10.089 -35.934 1.00 86.19 212 ALA A O 1
ATOM 1679 N N . PRO A 1 213 ? 18.336 -10.548 -36.610 1.00 89.06 213 PRO A N 1
ATOM 1680 C CA . PRO A 1 213 ? 18.447 -9.716 -37.807 1.00 89.06 213 PRO A CA 1
ATOM 1681 C C . PRO A 1 213 ? 18.737 -8.221 -37.545 1.00 89.06 213 PRO A C 1
ATOM 1683 O O . PRO A 1 213 ? 19.654 -7.699 -38.188 1.00 89.06 213 PRO A O 1
ATOM 1686 N N . PRO A 1 214 ? 18.017 -7.501 -36.650 1.00 90.12 214 PRO A N 1
ATOM 1687 C CA . PRO A 1 214 ? 18.323 -6.096 -36.372 1.00 90.12 214 PRO A CA 1
ATOM 1688 C C . PRO A 1 214 ? 19.717 -5.892 -35.787 1.00 90.12 214 PRO A C 1
ATOM 1690 O O . PRO A 1 214 ? 20.408 -4.971 -36.219 1.00 90.12 214 PRO A O 1
ATOM 1693 N N . VAL A 1 215 ? 20.152 -6.765 -34.873 1.00 89.44 215 VAL A N 1
ATOM 1694 C CA . VAL A 1 215 ? 21.473 -6.661 -34.239 1.00 89.44 215 VAL A CA 1
ATOM 1695 C C . VAL A 1 215 ? 22.574 -6.733 -35.288 1.00 89.44 215 VAL A C 1
ATOM 1697 O O . VAL A 1 215 ? 23.412 -5.834 -35.359 1.00 89.44 215 VAL A O 1
ATOM 1700 N N . LYS A 1 216 ? 22.516 -7.727 -36.182 1.00 88.19 216 LYS A N 1
ATOM 1701 C CA . LYS A 1 216 ? 23.477 -7.857 -37.283 1.00 88.19 216 LYS A CA 1
ATOM 1702 C C . LYS A 1 216 ? 23.491 -6.621 -38.188 1.00 88.19 216 LYS A C 1
ATOM 1704 O O . LYS A 1 216 ? 24.548 -6.053 -38.450 1.00 88.19 216 LYS A O 1
ATOM 1709 N N . SER A 1 217 ? 22.315 -6.162 -38.624 1.00 89.50 217 SER A N 1
ATOM 1710 C CA . SER A 1 217 ? 22.210 -4.980 -39.492 1.00 89.50 217 SER A CA 1
ATOM 1711 C C . SER A 1 217 ? 22.769 -3.718 -38.829 1.00 89.50 217 SER A C 1
ATOM 1713 O O . SER A 1 217 ? 23.391 -2.885 -39.485 1.00 89.50 217 SER A O 1
ATOM 1715 N N . ASN A 1 218 ? 22.564 -3.556 -37.525 1.00 91.75 218 ASN A N 1
ATOM 1716 C CA . ASN A 1 218 ? 23.029 -2.389 -36.790 1.00 91.75 218 ASN A CA 1
ATOM 1717 C C . ASN A 1 218 ? 24.537 -2.415 -36.531 1.00 91.75 218 ASN A C 1
ATOM 1719 O O . ASN A 1 218 ? 25.177 -1.363 -36.615 1.00 91.75 218 ASN A O 1
ATOM 1723 N N . LEU A 1 219 ? 25.119 -3.594 -36.298 1.00 89.56 219 LEU A N 1
ATOM 1724 C CA . LEU A 1 219 ? 26.571 -3.763 -36.237 1.00 89.56 219 LEU A CA 1
ATOM 1725 C C . LEU A 1 219 ? 27.231 -3.378 -37.572 1.00 89.56 219 LEU A C 1
ATOM 1727 O O . LEU A 1 219 ? 28.203 -2.623 -37.569 1.00 89.56 219 LEU A O 1
ATOM 1731 N N . GLU A 1 220 ? 26.654 -3.782 -38.711 1.00 89.75 220 GLU A N 1
ATOM 1732 C CA . GLU A 1 220 ? 27.120 -3.374 -40.051 1.00 89.75 220 GLU A CA 1
ATOM 1733 C C . GLU A 1 220 ? 27.038 -1.850 -40.268 1.00 89.75 220 GLU A C 1
ATOM 1735 O O . GLU A 1 220 ? 27.912 -1.258 -40.903 1.00 89.75 220 GLU A O 1
ATOM 1740 N N . LYS A 1 221 ? 26.026 -1.185 -39.692 1.00 90.31 221 LYS A N 1
ATOM 1741 C CA . LYS A 1 221 ? 25.888 0.286 -39.695 1.00 90.31 221 LYS A CA 1
ATOM 1742 C C . LYS A 1 221 ? 26.850 0.995 -38.726 1.00 90.31 221 LYS A C 1
ATOM 1744 O O . LYS A 1 221 ? 26.874 2.225 -38.689 1.00 90.31 221 LYS A O 1
ATOM 1749 N N . GLY A 1 222 ? 27.629 0.259 -37.931 1.00 90.31 222 GLY A N 1
ATOM 1750 C CA . GLY A 1 222 ? 28.570 0.810 -36.952 1.00 90.31 222 GLY A CA 1
ATOM 1751 C C . GLY A 1 222 ? 27.938 1.245 -35.624 1.00 90.31 222 GLY A C 1
ATOM 1752 O O . GLY A 1 222 ? 28.563 1.992 -34.865 1.00 90.31 222 GLY A O 1
ATOM 1753 N N . ILE A 1 223 ? 26.715 0.795 -35.326 1.00 92.38 223 ILE A N 1
ATOM 1754 C CA . ILE A 1 223 ? 26.056 1.017 -34.033 1.00 92.38 223 ILE A CA 1
ATOM 1755 C C . ILE A 1 223 ? 26.714 0.110 -32.989 1.00 92.38 223 ILE A C 1
ATOM 1757 O O . ILE A 1 223 ? 26.903 -1.084 -33.213 1.00 92.38 223 ILE A O 1
ATOM 1761 N N . LYS A 1 224 ? 27.068 0.665 -31.826 1.00 91.38 224 LYS A N 1
ATOM 1762 C CA . LYS A 1 224 ? 27.751 -0.095 -30.767 1.00 91.38 224 LYS A CA 1
ATOM 1763 C C . LYS A 1 224 ? 26.760 -0.703 -29.786 1.00 91.38 224 LYS A C 1
ATOM 1765 O O . LYS A 1 224 ? 25.904 0.003 -29.262 1.00 91.38 224 LYS A O 1
ATOM 1770 N N . TYR A 1 225 ? 26.950 -1.970 -29.442 1.00 90.06 225 TYR A N 1
ATOM 1771 C CA . TYR A 1 225 ? 26.166 -2.624 -28.398 1.00 90.06 225 TYR A CA 1
ATOM 1772 C C . TYR A 1 225 ? 26.948 -2.701 -27.090 1.00 90.06 225 TYR A C 1
ATOM 1774 O O . TYR A 1 225 ? 28.123 -3.076 -27.063 1.00 90.06 225 TYR A O 1
ATOM 1782 N N . LYS A 1 226 ? 26.283 -2.350 -25.990 1.00 88.88 226 LYS A N 1
ATOM 1783 C CA . LYS A 1 226 ? 26.796 -2.500 -24.627 1.00 88.88 226 LYS A CA 1
ATOM 1784 C C . LYS A 1 226 ? 25.918 -3.480 -23.867 1.00 88.88 226 LYS A C 1
ATOM 1786 O O . LYS A 1 226 ? 24.763 -3.186 -23.573 1.00 88.88 226 LYS A O 1
ATOM 1791 N N . TYR A 1 227 ? 26.488 -4.633 -23.544 1.00 85.31 227 TYR A N 1
ATOM 1792 C CA . TYR A 1 227 ? 25.790 -5.704 -22.845 1.00 85.31 227 TYR A CA 1
ATOM 1793 C C . TYR A 1 227 ? 26.025 -5.604 -21.341 1.00 85.31 227 TYR A C 1
ATOM 1795 O O . TYR A 1 227 ? 27.170 -5.579 -20.887 1.00 85.31 227 TYR A O 1
ATOM 1803 N N . ILE A 1 228 ? 24.939 -5.562 -20.575 1.00 83.94 228 ILE A N 1
ATOM 1804 C CA . ILE A 1 228 ? 24.947 -5.665 -19.118 1.00 83.94 228 ILE A CA 1
ATOM 1805 C C . ILE A 1 228 ? 24.376 -7.034 -18.780 1.00 83.94 228 ILE A C 1
ATOM 1807 O O . ILE A 1 228 ? 23.191 -7.296 -18.977 1.00 83.94 228 ILE A O 1
ATOM 1811 N N . VAL A 1 229 ? 25.249 -7.911 -18.300 1.00 76.81 229 VAL A N 1
ATOM 1812 C CA . VAL A 1 229 ? 24.942 -9.326 -18.123 1.00 76.81 229 VAL A CA 1
ATOM 1813 C C . VAL A 1 229 ? 25.192 -9.712 -16.664 1.00 76.81 229 VAL A C 1
ATOM 1815 O O . VAL A 1 229 ? 26.288 -9.448 -16.160 1.00 76.81 229 VAL A O 1
ATOM 1818 N N . PRO A 1 230 ? 24.216 -10.311 -15.956 1.00 75.38 230 PRO A N 1
ATOM 1819 C CA . PRO A 1 230 ? 24.426 -10.829 -14.606 1.00 75.38 230 PRO A CA 1
ATOM 1820 C C . PRO A 1 230 ? 25.572 -11.851 -14.593 1.00 75.38 230 PRO A C 1
ATOM 1822 O O . PRO A 1 230 ? 25.694 -12.644 -15.524 1.00 75.38 230 PRO A O 1
ATOM 1825 N N . GLN A 1 231 ? 26.418 -11.860 -13.557 1.00 69.00 231 GLN A N 1
ATOM 1826 C CA . GLN A 1 231 ? 27.600 -12.732 -13.527 1.00 69.00 231 GLN A CA 1
ATOM 1827 C C . GLN A 1 231 ? 27.221 -14.225 -13.560 1.00 69.00 231 GLN A C 1
ATOM 1829 O O . GLN A 1 231 ? 26.847 -14.805 -12.542 1.00 69.00 231 GLN A O 1
ATOM 1834 N N . LYS A 1 232 ? 27.364 -14.854 -14.734 1.00 71.38 232 LYS A N 1
ATOM 1835 C CA . LYS A 1 232 ? 27.354 -16.309 -14.945 1.00 71.38 232 LYS A CA 1
ATOM 1836 C C . LYS A 1 232 ? 28.454 -16.681 -15.940 1.00 71.38 232 LYS A C 1
ATOM 1838 O O . LYS A 1 232 ? 28.569 -16.056 -16.991 1.00 71.38 232 LYS A O 1
ATOM 1843 N N . ASN A 1 233 ? 29.235 -17.718 -15.634 1.00 68.62 233 ASN A N 1
ATOM 1844 C CA . ASN A 1 233 ? 30.386 -18.136 -16.450 1.00 68.62 233 ASN A CA 1
ATOM 1845 C C . ASN A 1 233 ? 30.008 -18.514 -17.894 1.00 68.62 233 ASN A C 1
ATOM 1847 O O . ASN A 1 233 ? 30.774 -18.260 -18.819 1.00 68.62 233 ASN A O 1
ATOM 1851 N N . GLU A 1 234 ? 28.814 -19.074 -18.090 1.00 69.12 234 GLU A N 1
ATOM 1852 C CA . GLU A 1 234 ? 28.285 -19.507 -19.391 1.00 69.12 234 GLU A CA 1
ATOM 1853 C C . GLU A 1 234 ? 28.088 -18.330 -20.364 1.00 69.12 234 GLU A C 1
ATOM 1855 O O . GLU A 1 234 ? 28.324 -18.462 -21.567 1.00 69.12 234 GLU A O 1
ATOM 1860 N N . LEU A 1 235 ? 27.745 -17.147 -19.841 1.00 65.06 235 LEU A N 1
ATOM 1861 C CA . LEU A 1 235 ? 27.378 -15.982 -20.647 1.00 65.06 235 LEU A CA 1
ATOM 1862 C C . LEU A 1 235 ? 28.584 -15.310 -21.327 1.00 65.06 235 LEU A C 1
ATOM 1864 O O . LEU A 1 235 ? 28.414 -14.658 -22.355 1.00 65.06 235 LEU A O 1
ATOM 1868 N N . ASN A 1 236 ? 29.809 -15.511 -20.828 1.00 70.94 236 ASN A N 1
ATOM 1869 C CA . ASN A 1 236 ? 31.021 -14.933 -21.428 1.00 70.94 236 ASN A CA 1
ATOM 1870 C C . ASN A 1 236 ? 31.269 -15.447 -22.856 1.00 70.94 236 ASN A C 1
ATOM 1872 O O . ASN A 1 236 ? 31.569 -14.661 -23.753 1.00 70.94 236 ASN A O 1
ATOM 1876 N N . SER A 1 237 ? 31.080 -16.752 -23.076 1.00 73.94 237 SER A N 1
ATOM 1877 C CA . SER A 1 237 ? 31.238 -17.382 -24.397 1.00 73.94 237 SER A CA 1
ATOM 1878 C C . SER A 1 237 ? 30.208 -16.881 -25.422 1.00 73.94 237 SER A C 1
ATOM 1880 O O . SER A 1 237 ? 30.501 -16.721 -26.611 1.00 73.94 237 SER A O 1
ATOM 1882 N N . ILE A 1 238 ? 29.005 -16.555 -24.944 1.00 75.94 238 ILE A N 1
ATOM 1883 C CA . ILE A 1 238 ? 27.913 -16.012 -25.754 1.00 75.94 238 ILE A CA 1
ATOM 1884 C C . ILE A 1 238 ? 28.222 -14.565 -26.162 1.00 75.94 238 ILE A C 1
ATOM 1886 O O . ILE A 1 238 ? 28.054 -14.215 -27.330 1.00 75.94 238 ILE A O 1
ATOM 1890 N N . ILE A 1 239 ? 28.746 -13.740 -25.243 1.00 76.06 239 ILE A N 1
ATOM 1891 C CA . ILE A 1 239 ? 29.173 -12.360 -25.543 1.00 76.06 239 ILE A CA 1
ATOM 1892 C C . ILE A 1 239 ? 30.237 -12.339 -26.649 1.00 76.06 239 ILE A C 1
ATOM 1894 O O . ILE A 1 239 ? 30.169 -11.500 -27.548 1.00 76.06 239 ILE A O 1
ATOM 1898 N N . GLU A 1 240 ? 31.220 -13.242 -26.606 1.00 78.12 240 GLU A N 1
ATOM 1899 C CA . GLU A 1 240 ? 32.251 -13.326 -27.650 1.00 78.12 240 GLU A CA 1
ATOM 1900 C C . GLU A 1 240 ? 31.677 -13.733 -29.009 1.00 78.12 240 GLU A C 1
ATOM 1902 O O . GLU A 1 240 ? 32.066 -13.165 -30.027 1.00 78.12 240 GLU A O 1
ATOM 1907 N N . SER A 1 241 ? 30.716 -14.657 -29.031 1.00 79.50 241 SER A N 1
ATOM 1908 C CA . SER A 1 241 ? 30.053 -15.084 -30.269 1.00 79.50 241 SER A CA 1
ATOM 1909 C C . SER A 1 241 ? 29.271 -13.939 -30.922 1.00 79.50 241 SER A C 1
ATOM 1911 O O . SER A 1 241 ? 29.369 -13.749 -32.130 1.00 79.50 241 SER A O 1
ATOM 1913 N N . ILE A 1 242 ? 28.564 -13.127 -30.126 1.00 79.50 242 ILE A N 1
ATOM 1914 C CA . ILE A 1 242 ? 27.814 -11.958 -30.615 1.00 79.50 242 ILE A CA 1
ATOM 1915 C C . ILE A 1 242 ? 28.747 -10.881 -31.183 1.00 79.50 242 ILE A C 1
ATOM 1917 O O . ILE A 1 242 ? 28.432 -10.271 -32.196 1.00 79.50 242 ILE A O 1
ATOM 1921 N N . ARG A 1 243 ? 29.912 -10.647 -30.564 1.00 76.50 243 ARG A N 1
ATOM 1922 C CA . ARG A 1 243 ? 30.891 -9.659 -31.062 1.00 76.50 243 ARG A CA 1
ATOM 1923 C C . ARG A 1 243 ? 31.441 -9.987 -32.451 1.00 76.50 243 ARG A C 1
ATOM 1925 O O . ARG A 1 243 ? 31.949 -9.086 -33.112 1.00 76.50 243 ARG A O 1
ATOM 1932 N N . ASN A 1 244 ? 31.383 -11.256 -32.843 1.00 75.75 244 ASN A N 1
ATOM 1933 C CA . ASN A 1 244 ? 31.942 -11.769 -34.089 1.00 75.75 244 ASN A CA 1
ATOM 1934 C C . ASN A 1 244 ? 30.869 -12.077 -35.155 1.00 75.75 244 ASN A C 1
ATOM 1936 O O . ASN A 1 244 ? 31.224 -12.611 -36.207 1.00 75.75 244 ASN A O 1
ATOM 1940 N N . ALA A 1 245 ? 29.589 -11.802 -34.872 1.00 67.50 245 ALA A N 1
ATOM 1941 C CA . ALA A 1 245 ? 28.441 -12.052 -35.751 1.00 67.50 245 ALA A CA 1
ATOM 1942 C C . ALA A 1 245 ? 28.130 -10.856 -36.666 1.00 67.50 245 ALA A C 1
ATOM 1944 O O . ALA A 1 245 ? 27.667 -11.108 -37.807 1.00 67.50 245 ALA A O 1
#

Foldseek 3Di:
DPPPPPDDQAAEEEEADEQLCVLQLVLVVVQLQLFFDDPPDGHHYHYDYPDVPDDVPDPVVVVLVVSLQSYLEYEQEDEPVPLPPPRSVVSQVSLCVQAPPPPPLRHYAYEYEYEHPDDLVSHDPPNVVGHYYYPDDPVRQVVVSVVSCVSSVTHTPDDRDHRDGDDRDDPDQPPPDDDLQRVLVVLQPDPDQEDEDEDQDCCDSAVVDSNPVSLVVVVVVNRYYHYDYDDDPVVVVVVVVSVVD

Secondary structure (DSSP, 8-state):
-------PPPEEEEEE--GGGHHHHHHHHHHHHHHH--SS--EEEEEE--STT--TT--HHHHHHHHHHHEEEEEEEE-TTTTT-HHHHHHHHHHHTTTTSS-TT----EEEEE-TT--GGG--TTGGGS--EESS-HHHHHHHHHHHHHHHT---SSPPPPP-PPPP---S--TT---HHHHHHHHHT--SSEEEEE-S-HIIIIISSTTHHHHHHHHHTTPEEEEE--S-HHHHHHHHHHHT-

pLDDT: mean 84.39, std 13.56, range [38.06, 98.38]

Radius of gyration: 25.45 Å; chains: 1; bounding box: 71×39×70 Å